Protein AF-A0A7W0R3S7-F1 (afdb_monomer_lite)

pLDDT: mean 79.58, std 21.25, range [29.75, 98.81]

Foldseek 3Di:
DDDDDDDDDDDDDDDDPPPPDPDPPDDDDWDKAWDAKAQAQAPWADDVVTHHYAHQVDGDPFWDWPAKHKDFDPDFAAAPPPQDDPPDDSRLAGMKIKGFQQGKGKGKDFDAWAKKKKKFKDAAADPQQQDPPQWFKWKDKPNHTPDHRDDRCVVAGHRYMHMDIDMDTDHGMIMMMIGHPHGMTITSMMIMMGTPHRPPPPPPCPPDPPPPFQFLPVDDFAEDELPDQQLVVFAAEELGEYEYGFDERENEQDAREHEEHYEYEYRAFDADPVGDTDQSAEYDYAHQDDNHDYDYDYHYYSYQDVHYDHHPNCPDDNDD

Radius of gyration: 28.35 Å; chains: 1; bounding box: 51×80×99 Å

Secondary structure (DSSP, 8-state):
-------------------------------EEEEEEEEETS--B--SS-BEEE-SSS--TTB--TT-EEEE--S--B---TTSPTT--GGGGGEEEE--TT-EEEEEEE--SEEEEEEEEEEB--GGG-STTS-EEEEEETTEEEEEEE-HHHHH-BTBEEEEEEEEEESSEEEEEEEEEES--EESEEEEEEESS-------------------TT--SEEE-TTS-HHHHHBT--S-EEEEPSEEEE-TTSPB-B-SS-EEEPPP-EE-TT--EE-SEEEE---SS-SB---SS-EEES-B-TTS---TT--S----

Sequence (320 aa):
MRFSGLKIALTIMTALSAVGLSVPVAALNQSSATIYRLNAGGTALAGTPQWQADTAKKPSSYVTSPSTKTAFTRLSVNTSHPSLPAGVPASMFQTQRNAPSDGSVGLAFPVESGAYEVRLFFAEVRATSMAAGSRVLDVSVEGSRVLSNYDVFQHVGGHKGVMKSFAVSSDKVLNVSVSANVGRPMLMGAEIIARDEAPAPAPTPSPEPTPDTPTNPACSGTKVAASENLHAVVDGKSNTTFCLASGTFDLGSTPLSPGTNVTIQGATGTRSSLGAINAPTKIVGTAAEAIITAGGNNTLRWLDVSGSNPGSACQPNCGR

Structure (mmCIF, N/CA/C/O backbone):
data_AF-A0A7W0R3S7-F1
#
_entry.id   AF-A0A7W0R3S7-F1
#
loop_
_atom_site.group_PDB
_atom_site.id
_atom_site.type_symbol
_atom_site.label_atom_id
_atom_site.label_alt_id
_atom_site.label_comp_id
_atom_site.label_asym_id
_atom_site.label_entity_id
_atom_site.label_seq_id
_atom_site.pdbx_PDB_ins_code
_atom_site.Cartn_x
_atom_site.Cartn_y
_atom_site.Cartn_z
_atom_site.occupancy
_atom_site.B_iso_or_equiv
_atom_site.auth_seq_id
_atom_site.auth_comp_id
_atom_site.auth_asym_id
_atom_site.auth_atom_id
_atom_site.pdbx_PDB_model_num
ATOM 1 N N . MET A 1 1 ? 6.092 -57.037 -61.841 1.00 36.66 1 MET A N 1
ATOM 2 C CA . MET A 1 1 ? 6.851 -58.110 -61.158 1.00 36.66 1 MET A CA 1
ATOM 3 C C . MET A 1 1 ? 6.330 -58.253 -59.731 1.00 36.66 1 MET A C 1
ATOM 5 O O . MET A 1 1 ? 6.344 -57.259 -59.028 1.00 36.66 1 MET A O 1
ATOM 9 N N . ARG A 1 2 ? 5.923 -59.482 -59.361 1.00 35.47 2 ARG A N 1
ATOM 10 C CA . ARG A 1 2 ? 5.865 -60.101 -58.010 1.00 35.47 2 ARG A CA 1
ATOM 11 C C . ARG A 1 2 ? 4.877 -59.545 -56.958 1.00 35.47 2 ARG A C 1
ATOM 13 O O . ARG A 1 2 ? 5.068 -58.461 -56.441 1.00 35.47 2 ARG A O 1
ATOM 20 N N . PHE A 1 3 ? 3.766 -60.282 -56.769 1.00 33.00 3 PHE A N 1
ATOM 21 C CA . PHE A 1 3 ? 3.340 -61.094 -55.589 1.00 33.00 3 PHE A CA 1
ATOM 22 C C . PHE A 1 3 ? 2.775 -60.242 -54.431 1.00 33.00 3 PHE A C 1
ATOM 24 O O . PHE A 1 3 ? 3.468 -59.362 -53.954 1.00 33.00 3 PHE A O 1
ATOM 31 N N . SER A 1 4 ? 1.516 -60.345 -53.981 1.00 37.25 4 SER A N 1
ATOM 32 C CA . SER A 1 4 ? 0.683 -61.473 -53.494 1.00 37.25 4 SER A CA 1
ATOM 33 C C . SER A 1 4 ? 0.430 -61.258 -51.996 1.00 37.25 4 SER A C 1
ATOM 35 O O . 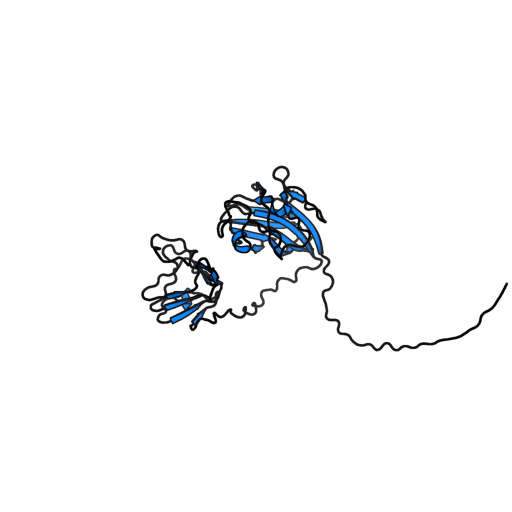SER A 1 4 ? 1.377 -60.962 -51.274 1.00 37.25 4 SER A O 1
ATOM 37 N N . GLY A 1 5 ? -0.812 -61.404 -51.518 1.00 34.44 5 GLY A N 1
ATOM 38 C CA . GLY A 1 5 ? -1.090 -61.348 -50.077 1.00 34.44 5 GLY A CA 1
ATOM 39 C C . GLY A 1 5 ? -2.504 -60.922 -49.695 1.00 34.44 5 GLY A C 1
ATOM 40 O O . GLY A 1 5 ? -2.716 -59.827 -49.191 1.00 34.44 5 GLY A O 1
ATOM 41 N N . LEU A 1 6 ? -3.469 -61.812 -49.907 1.00 34.81 6 LEU A N 1
ATOM 42 C CA . LEU A 1 6 ? -4.766 -61.816 -49.227 1.00 34.81 6 LEU A CA 1
ATOM 43 C C . LEU A 1 6 ? -4.556 -62.067 -47.718 1.00 34.81 6 LEU A C 1
ATOM 45 O O . LEU A 1 6 ? -3.811 -62.996 -47.403 1.00 34.81 6 LEU A O 1
ATOM 49 N N . LYS A 1 7 ? -5.252 -61.336 -46.820 1.00 32.69 7 LYS A N 1
ATOM 50 C CA . LYS A 1 7 ? -6.052 -61.896 -45.696 1.00 32.69 7 LYS A CA 1
ATOM 51 C C . LYS A 1 7 ? -6.583 -60.864 -44.670 1.00 32.69 7 LYS A C 1
ATOM 53 O O . LYS A 1 7 ? -5.818 -60.185 -44.005 1.00 32.69 7 LYS A O 1
ATOM 58 N N . ILE A 1 8 ? -7.904 -60.970 -44.471 1.00 33.12 8 ILE A N 1
ATOM 59 C CA . ILE A 1 8 ? -8.668 -61.016 -43.203 1.00 33.12 8 ILE A CA 1
ATOM 60 C C . ILE A 1 8 ? -9.063 -59.697 -42.508 1.00 33.12 8 ILE A C 1
ATOM 62 O O . ILE A 1 8 ? -8.261 -58.830 -42.192 1.00 33.12 8 ILE A O 1
ATOM 66 N N . ALA A 1 9 ? -10.377 -59.637 -42.272 1.00 40.34 9 ALA A N 1
ATOM 67 C CA . ALA A 1 9 ? -11.200 -58.592 -41.687 1.00 40.34 9 ALA A CA 1
ATOM 68 C C . ALA A 1 9 ? -11.085 -58.472 -40.160 1.00 40.34 9 ALA A C 1
ATOM 70 O O . ALA A 1 9 ? -10.828 -59.468 -39.488 1.00 40.34 9 ALA A O 1
ATOM 71 N N . LEU A 1 10 ? -11.448 -57.302 -39.618 1.00 29.75 10 LEU A N 1
ATOM 72 C CA . LEU A 1 10 ? -12.119 -57.213 -38.319 1.00 29.75 10 LEU A CA 1
ATOM 73 C C . LEU A 1 10 ? -12.895 -55.892 -38.192 1.00 29.75 10 LEU A C 1
ATOM 75 O O . LEU A 1 10 ? -12.318 -54.819 -38.034 1.00 29.75 10 LEU A O 1
ATOM 79 N N . THR A 1 11 ? -14.221 -55.981 -38.265 1.00 38.50 11 THR A N 1
ATOM 80 C CA . THR A 1 11 ? -15.145 -54.912 -37.877 1.00 38.50 11 THR A CA 1
ATOM 81 C C . THR A 1 11 ? -15.248 -54.904 -36.356 1.00 38.50 11 THR A C 1
ATOM 83 O O . THR A 1 11 ? -15.745 -55.864 -35.774 1.00 38.50 11 THR A O 1
ATOM 86 N N . ILE A 1 12 ? -14.810 -53.824 -35.709 1.00 36.56 12 ILE A N 1
ATOM 87 C CA . ILE A 1 12 ? -15.136 -53.544 -34.307 1.00 36.56 12 ILE A CA 1
ATOM 88 C C . ILE A 1 12 ? -16.000 -52.283 -34.295 1.00 36.56 12 ILE A C 1
ATOM 90 O O . ILE A 1 12 ? -15.502 -51.166 -34.399 1.00 36.56 12 ILE A O 1
ATOM 94 N N . MET A 1 13 ? -17.317 -52.483 -34.204 1.00 35.56 13 MET A N 1
ATOM 95 C CA . MET A 1 13 ? -18.235 -51.479 -33.671 1.00 35.56 13 MET A CA 1
ATOM 96 C C . MET A 1 13 ? -18.045 -51.470 -32.154 1.00 35.56 13 MET A C 1
ATOM 98 O O . MET A 1 13 ? -18.436 -52.419 -31.478 1.00 35.56 13 MET A O 1
ATOM 102 N N . THR A 1 14 ? -17.467 -50.406 -31.610 1.00 37.81 14 THR A N 1
ATOM 103 C CA . THR A 1 14 ? -17.579 -50.090 -30.185 1.00 37.81 14 THR A CA 1
ATOM 104 C C . THR A 1 14 ? -18.467 -48.866 -30.031 1.00 37.81 14 THR A C 1
ATOM 106 O O . THR A 1 14 ? -18.136 -47.762 -30.458 1.00 37.81 14 THR A O 1
ATOM 109 N N . ALA A 1 15 ? -19.636 -49.097 -29.438 1.00 38.72 15 ALA A N 1
ATOM 110 C CA . ALA A 1 15 ? -20.543 -48.065 -28.975 1.00 38.72 15 ALA A CA 1
ATOM 111 C C . ALA A 1 15 ? -19.850 -47.239 -27.883 1.00 38.72 15 ALA A C 1
ATOM 113 O O . ALA A 1 15 ? -19.468 -47.779 -26.843 1.00 38.72 15 ALA A O 1
ATOM 114 N N . LEU A 1 16 ? -19.691 -45.935 -28.110 1.00 35.53 16 LEU A N 1
ATOM 115 C CA . LEU A 1 16 ? -19.275 -45.007 -27.067 1.00 35.53 16 LEU A CA 1
ATOM 116 C C . LEU A 1 16 ? -20.539 -44.496 -26.366 1.00 35.53 16 LEU A C 1
ATOM 118 O O . LEU A 1 16 ? -21.255 -43.643 -26.886 1.00 35.53 16 LEU A O 1
ATOM 122 N N . SER A 1 17 ? -20.832 -45.065 -25.196 1.00 40.72 17 SER A N 1
ATOM 123 C CA . SER A 1 17 ? -21.821 -44.519 -24.265 1.00 40.72 17 SER A CA 1
ATOM 124 C C . SER A 1 17 ? -21.428 -43.089 -23.900 1.00 40.72 17 SER A C 1
ATOM 126 O O . SER A 1 17 ? -20.389 -42.867 -23.276 1.00 40.72 17 SER A O 1
ATOM 128 N N . ALA A 1 18 ? -22.266 -42.121 -24.269 1.00 42.34 18 ALA A N 1
ATOM 129 C CA . ALA A 1 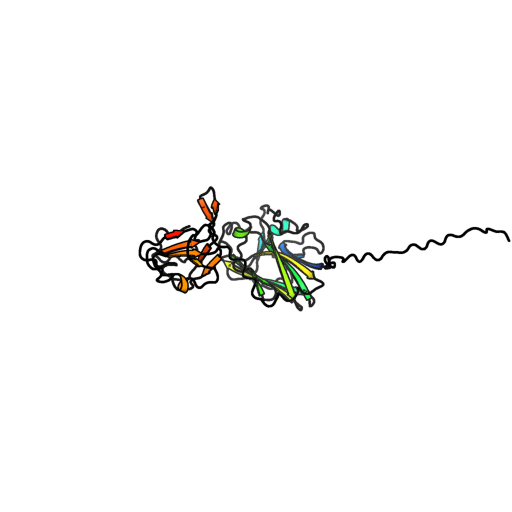18 ? -22.162 -40.748 -23.800 1.00 42.34 18 ALA A CA 1
ATOM 130 C C . ALA A 1 18 ? -22.569 -40.698 -22.321 1.00 42.34 18 ALA A C 1
ATOM 132 O O . ALA A 1 18 ? -23.732 -40.490 -21.979 1.00 42.34 18 ALA A O 1
ATOM 133 N N . VAL A 1 19 ? -21.605 -40.915 -21.428 1.00 44.47 19 VAL A N 1
ATOM 134 C CA . VAL A 1 19 ? -21.747 -40.496 -20.035 1.00 44.47 19 VAL A CA 1
ATOM 135 C C . VAL A 1 19 ? -21.589 -38.982 -20.043 1.00 44.47 19 VAL A C 1
ATOM 137 O O . VAL A 1 19 ? -20.492 -38.467 -20.254 1.00 44.47 19 VAL A O 1
ATOM 140 N N . GLY A 1 20 ? -22.698 -38.266 -19.872 1.00 45.78 20 GLY A N 1
ATOM 141 C CA . GLY A 1 20 ? -22.691 -36.831 -19.625 1.00 45.78 20 GLY A CA 1
ATOM 142 C C . GLY A 1 20 ? -22.009 -36.548 -18.291 1.00 45.78 20 GLY A C 1
ATOM 143 O O . GLY A 1 20 ? -22.672 -36.446 -17.264 1.00 45.78 20 GLY A O 1
ATOM 144 N N . LEU A 1 21 ? -20.679 -36.444 -18.298 1.00 39.59 21 LEU A N 1
ATOM 145 C CA . LEU A 1 21 ? -19.956 -35.793 -17.219 1.00 39.59 21 LEU A CA 1
ATOM 146 C C . LEU A 1 21 ? -20.233 -34.296 -17.344 1.00 39.59 21 LEU A C 1
ATOM 148 O O . LEU A 1 21 ? -19.711 -33.631 -18.238 1.00 39.59 21 LEU A O 1
ATOM 152 N N . SER A 1 22 ? -21.045 -33.758 -16.436 1.00 46.03 22 SER A N 1
ATOM 153 C CA . SER A 1 22 ? -21.008 -32.335 -16.127 1.00 46.03 22 SER A CA 1
ATOM 154 C C . SER A 1 22 ? -19.615 -32.033 -15.578 1.00 46.03 22 SER A C 1
ATOM 156 O O . SER A 1 22 ? -19.335 -32.262 -14.400 1.00 46.03 22 SER A O 1
ATOM 158 N N . VAL A 1 23 ? -18.711 -31.593 -16.448 1.00 42.69 23 VAL A N 1
ATOM 159 C CA . VAL A 1 23 ? -17.420 -31.063 -16.023 1.00 42.69 23 VAL A CA 1
ATOM 160 C C . VAL A 1 23 ? -17.745 -29.815 -15.199 1.00 42.69 23 VAL A C 1
ATOM 162 O O . VAL A 1 23 ? -18.377 -28.903 -15.740 1.00 42.69 23 VAL A O 1
ATOM 165 N N . PRO A 1 24 ? -17.400 -29.747 -13.900 1.00 43.31 24 PRO A N 1
ATOM 166 C CA . PRO A 1 24 ? -17.456 -28.470 -13.210 1.00 43.31 24 PRO A CA 1
ATOM 167 C C . PRO A 1 24 ? -16.547 -27.522 -13.990 1.00 43.31 24 PRO A C 1
ATOM 169 O O . PRO A 1 24 ? -15.435 -27.911 -14.343 1.00 43.31 24 PRO A O 1
ATOM 172 N N . VAL A 1 25 ? -17.028 -26.317 -14.304 1.00 45.44 25 VAL A N 1
ATOM 173 C CA . VAL A 1 25 ? -16.236 -25.248 -14.928 1.00 45.44 25 VAL A CA 1
ATOM 174 C C . VAL A 1 25 ? -15.110 -24.878 -13.957 1.00 45.44 25 VAL A C 1
ATOM 176 O O . VAL A 1 25 ? -15.202 -23.940 -13.173 1.00 45.44 25 VAL A O 1
ATOM 179 N N . ALA A 1 26 ? -14.059 -25.689 -13.938 1.00 41.75 26 ALA A N 1
ATOM 180 C CA . ALA A 1 26 ? -12.824 -25.425 -13.243 1.00 41.75 26 ALA A CA 1
ATOM 181 C C . ALA A 1 26 ? -12.018 -24.508 -14.158 1.00 41.75 26 ALA A C 1
ATOM 183 O O . ALA A 1 26 ? -11.558 -24.938 -15.212 1.00 41.75 26 ALA A O 1
ATOM 184 N N . ALA A 1 27 ? -11.947 -23.239 -13.747 1.00 44.22 27 ALA A N 1
ATOM 185 C CA . ALA A 1 27 ? -10.953 -22.237 -14.116 1.00 44.22 27 ALA A CA 1
ATOM 186 C C . ALA A 1 27 ? -10.349 -22.412 -15.518 1.00 44.22 27 ALA A C 1
ATOM 188 O O . ALA A 1 27 ? -9.315 -23.060 -15.691 1.00 44.22 27 ALA A O 1
ATOM 189 N N . LEU A 1 28 ? -10.965 -21.769 -16.514 1.00 38.53 28 LEU A N 1
ATOM 190 C CA . LEU A 1 28 ? -10.255 -21.455 -17.750 1.00 38.53 28 LEU A CA 1
ATOM 191 C C . LEU A 1 28 ? -8.939 -20.760 -17.367 1.00 38.53 28 LEU A C 1
ATOM 193 O O . LEU A 1 28 ? -8.944 -19.835 -16.554 1.00 38.53 28 LEU A O 1
ATOM 197 N N . ASN A 1 29 ? -7.826 -21.262 -17.904 1.00 43.56 29 ASN A N 1
ATOM 198 C CA . ASN A 1 29 ? -6.484 -20.713 -17.733 1.00 43.56 29 ASN A CA 1
ATOM 199 C C . ASN A 1 29 ? -6.508 -19.187 -17.908 1.00 43.56 29 ASN A C 1
ATOM 201 O O . ASN A 1 29 ? -6.538 -18.701 -19.036 1.00 43.56 29 ASN A O 1
ATOM 205 N N . GLN A 1 30 ? -6.463 -18.437 -16.806 1.00 49.00 30 GLN A N 1
ATOM 206 C CA . GLN A 1 30 ? -6.186 -17.006 -16.856 1.00 49.00 30 GLN A CA 1
ATOM 207 C C . GLN A 1 30 ? -4.722 -16.862 -17.258 1.00 49.00 30 GLN A C 1
ATOM 209 O O . GLN A 1 30 ? -3.829 -17.050 -16.427 1.00 49.00 30 GLN A O 1
ATOM 214 N N . SER A 1 31 ? -4.457 -16.584 -18.532 1.00 63.56 31 SER A N 1
ATOM 215 C CA . SER A 1 31 ? -3.117 -16.180 -18.922 1.00 63.56 31 SER A CA 1
ATOM 216 C C . SER A 1 31 ? -2.860 -14.794 -18.315 1.00 63.56 31 SER A C 1
ATOM 218 O O . SER A 1 31 ? -3.715 -13.906 -18.273 1.00 63.56 31 SER A O 1
ATOM 220 N N . SER A 1 32 ? -1.705 -14.675 -17.666 1.00 81.38 32 SER A N 1
ATOM 221 C CA . SER A 1 32 ? -1.284 -13.464 -16.977 1.00 81.38 32 SER A CA 1
ATOM 222 C C . SER A 1 32 ? 0.173 -13.219 -17.307 1.00 81.38 32 SER A C 1
ATOM 224 O O . SER A 1 32 ? 1.010 -14.097 -17.081 1.00 81.38 32 SER A O 1
ATOM 226 N N . ALA A 1 33 ? 0.476 -12.039 -17.830 1.00 90.25 33 ALA A N 1
ATOM 227 C CA . ALA A 1 33 ? 1.818 -11.680 -18.258 1.00 90.25 33 ALA A CA 1
ATOM 228 C C . ALA A 1 33 ? 2.373 -10.585 -17.350 1.00 90.25 33 ALA A C 1
ATOM 230 O O . ALA A 1 33 ? 1.819 -9.491 -17.269 1.00 90.25 33 ALA A O 1
ATOM 231 N N . THR A 1 34 ? 3.483 -10.852 -16.660 1.00 94.56 34 THR A N 1
ATOM 232 C CA . THR A 1 34 ? 4.204 -9.794 -15.945 1.00 94.56 34 THR A CA 1
ATOM 233 C C . THR A 1 34 ? 4.831 -8.839 -16.957 1.00 94.56 34 THR A C 1
ATOM 235 O O . THR A 1 34 ? 5.701 -9.247 -17.725 1.00 94.56 34 THR A O 1
ATOM 238 N N . ILE A 1 35 ? 4.422 -7.569 -16.934 1.00 96.06 35 ILE A N 1
ATOM 239 C CA . ILE A 1 35 ? 4.908 -6.540 -17.865 1.00 96.06 35 ILE A CA 1
ATOM 240 C C . ILE A 1 35 ? 6.008 -5.704 -17.218 1.00 96.06 35 ILE A C 1
ATOM 242 O O . ILE A 1 35 ? 7.067 -5.492 -17.810 1.00 96.06 35 ILE A O 1
ATOM 246 N N . TYR A 1 36 ? 5.790 -5.266 -15.976 1.00 97.88 36 TYR A N 1
ATOM 247 C CA . TYR A 1 36 ? 6.735 -4.409 -15.266 1.00 97.88 36 TYR A CA 1
ATOM 248 C C . TYR A 1 36 ? 7.143 -5.002 -13.932 1.00 97.88 36 TYR A C 1
ATOM 250 O O . TYR A 1 36 ? 6.332 -5.562 -13.199 1.00 97.88 36 TYR A O 1
ATOM 258 N N . ARG A 1 37 ? 8.421 -4.810 -13.611 1.00 98.31 37 ARG A N 1
ATOM 259 C CA . ARG A 1 37 ? 9.015 -5.073 -12.305 1.00 98.31 37 ARG A CA 1
ATOM 260 C C . ARG A 1 37 ? 9.997 -3.964 -11.980 1.00 98.31 37 ARG A C 1
ATOM 262 O O . ARG A 1 37 ? 10.903 -3.693 -12.765 1.00 98.31 37 ARG A O 1
ATOM 269 N N . LEU A 1 38 ? 9.831 -3.345 -10.821 1.00 98.62 38 LEU A N 1
ATOM 270 C CA . LEU A 1 38 ? 10.640 -2.227 -10.352 1.00 98.62 38 LEU A CA 1
ATOM 271 C C . LEU A 1 38 ? 11.233 -2.550 -8.981 1.00 98.62 38 LEU A C 1
ATOM 273 O O . LEU A 1 38 ? 10.481 -2.835 -8.051 1.00 98.62 38 LEU A O 1
ATOM 277 N N . ASN A 1 39 ? 12.560 -2.488 -8.847 1.00 98.62 39 ASN A N 1
ATOM 278 C CA . ASN A 1 39 ? 13.237 -2.540 -7.551 1.00 98.62 39 ASN A CA 1
ATOM 279 C C . ASN A 1 39 ? 13.436 -1.114 -7.021 1.00 98.62 39 ASN A C 1
ATOM 281 O O . ASN A 1 39 ? 14.395 -0.436 -7.400 1.00 98.62 39 ASN A O 1
ATOM 285 N N . ALA A 1 40 ? 12.515 -0.648 -6.178 1.00 98.38 40 ALA A N 1
ATOM 286 C CA . ALA A 1 40 ? 12.472 0.738 -5.739 1.00 98.38 40 ALA A CA 1
ATOM 287 C C . ALA A 1 40 ? 13.656 1.063 -4.820 1.00 98.38 40 ALA A C 1
ATOM 289 O O . ALA A 1 40 ? 13.889 0.438 -3.790 1.00 98.38 40 ALA A O 1
ATOM 290 N N . GLY A 1 41 ? 14.418 2.086 -5.184 1.00 96.94 41 GLY A N 1
ATOM 291 C CA . GLY A 1 41 ? 15.610 2.495 -4.450 1.00 96.94 41 GLY A CA 1
ATOM 292 C C . GLY A 1 41 ? 16.877 1.670 -4.699 1.00 96.94 41 GLY A C 1
ATOM 293 O O . GLY A 1 41 ? 17.923 2.030 -4.148 1.00 96.94 41 GLY A O 1
ATOM 294 N N . GLY A 1 42 ? 16.813 0.608 -5.507 1.00 97.38 42 GLY A N 1
ATOM 295 C CA . GLY A 1 42 ? 17.907 -0.338 -5.716 1.00 97.38 42 GLY A CA 1
ATOM 296 C C . GLY A 1 42 ? 18.341 -0.514 -7.173 1.00 97.38 42 GLY A C 1
ATOM 297 O O . GLY A 1 42 ? 17.793 0.069 -8.109 1.00 97.38 42 GLY A O 1
ATOM 298 N N . THR A 1 43 ? 19.388 -1.316 -7.367 1.00 98.25 43 THR A N 1
ATOM 299 C CA . THR A 1 43 ? 19.872 -1.726 -8.695 1.00 98.25 43 THR A CA 1
ATOM 300 C C . THR A 1 43 ? 18.970 -2.798 -9.304 1.00 98.25 43 THR A C 1
ATOM 302 O O . THR A 1 43 ? 18.092 -3.335 -8.631 1.00 98.25 43 THR A O 1
ATOM 305 N N . ALA A 1 44 ? 19.190 -3.142 -10.574 1.00 98.12 44 ALA A N 1
ATOM 306 C CA . ALA A 1 44 ? 18.446 -4.221 -11.211 1.00 98.12 44 ALA A CA 1
ATOM 307 C C . ALA A 1 44 ? 18.658 -5.555 -10.473 1.00 98.12 44 ALA A C 1
ATOM 309 O O . ALA A 1 44 ? 19.755 -5.811 -9.969 1.00 98.12 44 ALA A O 1
ATOM 310 N N . LEU A 1 45 ? 17.616 -6.389 -10.417 1.00 98.25 45 LEU A N 1
ATOM 311 C CA . LEU A 1 45 ? 17.645 -7.720 -9.799 1.00 98.25 45 LEU A CA 1
ATOM 312 C C . LEU A 1 45 ? 17.137 -8.775 -10.785 1.00 98.25 45 LEU A C 1
ATOM 314 O O . LEU A 1 45 ? 16.336 -8.481 -11.674 1.00 98.25 45 LEU A O 1
ATOM 318 N N . ALA A 1 46 ? 17.576 -10.019 -10.599 1.00 96.19 46 ALA A N 1
ATOM 319 C CA . ALA A 1 46 ? 17.154 -11.144 -11.425 1.00 96.19 46 ALA A CA 1
ATOM 320 C C . ALA A 1 46 ? 15.633 -11.379 -11.354 1.00 96.19 46 ALA A C 1
ATOM 322 O O . ALA A 1 46 ? 15.025 -11.264 -10.293 1.00 96.19 46 ALA A O 1
ATOM 323 N N . GLY A 1 47 ? 15.032 -11.728 -12.491 1.00 93.25 47 GLY A N 1
ATOM 324 C CA . GLY A 1 47 ? 13.606 -12.014 -12.650 1.00 93.25 47 GLY A CA 1
ATOM 325 C C . GLY A 1 47 ? 13.243 -12.132 -14.133 1.00 93.25 47 GLY A C 1
ATOM 326 O O . GLY A 1 47 ? 14.027 -11.731 -14.989 1.00 93.25 47 GLY A O 1
ATOM 327 N N . THR A 1 48 ? 12.055 -12.660 -14.440 1.00 91.31 48 THR A N 1
ATOM 328 C CA . THR A 1 48 ? 11.498 -12.693 -15.812 1.00 91.31 48 THR A CA 1
ATOM 329 C C . THR A 1 48 ? 10.097 -12.061 -15.858 1.00 91.31 48 THR A C 1
ATOM 331 O O . THR A 1 48 ? 9.170 -12.689 -15.342 1.00 91.31 48 THR A O 1
ATOM 334 N N . PRO A 1 49 ? 9.928 -10.822 -16.365 1.00 93.81 49 PRO A N 1
ATOM 335 C CA . PRO A 1 49 ? 10.981 -9.897 -16.798 1.00 93.81 49 PRO A CA 1
ATOM 336 C C . PRO A 1 49 ? 11.886 -9.465 -15.629 1.00 93.81 49 PRO A C 1
ATOM 338 O O . PRO A 1 49 ? 11.556 -9.680 -14.458 1.00 93.81 49 PRO A O 1
ATOM 341 N N . GLN A 1 50 ? 13.050 -8.890 -15.942 1.00 96.81 50 GLN A N 1
ATOM 342 C CA . GLN A 1 50 ? 14.020 -8.434 -14.941 1.00 96.81 50 GLN A CA 1
ATOM 343 C C . GLN A 1 50 ? 13.415 -7.336 -14.055 1.00 96.81 50 GLN A C 1
ATOM 345 O O . GLN A 1 50 ? 12.701 -6.464 -14.552 1.00 96.81 50 GLN A O 1
ATOM 350 N N . TRP A 1 51 ? 13.751 -7.320 -12.761 1.00 98.19 51 TRP A N 1
ATOM 351 C CA . TRP A 1 51 ? 13.453 -6.163 -11.918 1.00 98.19 51 TRP A CA 1
ATOM 352 C C . TRP A 1 51 ? 14.332 -4.996 -12.346 1.00 98.19 51 TRP A C 1
ATOM 354 O O . TRP A 1 51 ? 15.556 -5.042 -12.211 1.00 98.19 51 TRP A O 1
ATOM 364 N N . GLN A 1 52 ? 13.711 -3.957 -12.891 1.00 98.50 52 GLN A N 1
ATOM 365 C CA . GLN A 1 52 ? 14.399 -2.761 -13.345 1.00 98.50 52 GLN A CA 1
ATOM 366 C C . GLN A 1 52 ? 14.928 -1.954 -12.157 1.00 98.50 52 GLN A C 1
ATOM 368 O O . GLN A 1 52 ? 14.333 -1.932 -11.078 1.00 98.50 52 GLN A O 1
ATOM 373 N N . ALA A 1 53 ? 16.060 -1.288 -12.372 1.00 98.25 53 ALA A N 1
ATOM 374 C CA . ALA A 1 53 ? 16.684 -0.440 -11.369 1.00 98.25 53 ALA A CA 1
ATOM 375 C C . ALA A 1 53 ? 15.896 0.860 -11.166 1.00 98.25 53 ALA A C 1
ATOM 377 O O . ALA A 1 53 ? 15.444 1.481 -12.128 1.00 98.25 53 ALA A O 1
ATOM 378 N N . ASP A 1 54 ? 15.846 1.320 -9.924 1.00 98.06 54 ASP A N 1
ATOM 379 C CA . ASP A 1 54 ? 15.363 2.641 -9.552 1.00 98.06 54 ASP A CA 1
ATOM 380 C C . ASP A 1 54 ? 16.294 3.229 -8.489 1.00 98.06 54 ASP A C 1
ATOM 382 O O . ASP A 1 54 ? 16.099 3.066 -7.291 1.00 98.06 54 ASP A O 1
ATOM 386 N N . THR A 1 55 ? 17.360 3.898 -8.919 1.00 96.94 55 THR A N 1
ATOM 387 C CA . THR A 1 55 ? 18.409 4.370 -8.000 1.00 96.94 55 THR A CA 1
ATOM 388 C C . THR A 1 55 ? 18.322 5.875 -7.770 1.00 96.94 55 THR A C 1
ATOM 390 O O . THR A 1 55 ? 17.695 6.601 -8.536 1.00 96.94 55 THR A O 1
ATOM 393 N N . ALA A 1 56 ? 19.013 6.391 -6.750 1.00 92.31 56 ALA A N 1
ATOM 394 C CA . ALA A 1 56 ? 19.127 7.839 -6.562 1.00 92.31 56 ALA A CA 1
ATOM 395 C C . ALA A 1 56 ? 19.838 8.541 -7.736 1.00 92.31 56 ALA A C 1
ATOM 397 O O . ALA A 1 56 ? 19.456 9.644 -8.105 1.00 92.31 56 ALA A O 1
ATOM 398 N N . LYS A 1 57 ? 20.869 7.909 -8.320 1.00 94.25 57 LYS A N 1
ATOM 399 C CA . LYS A 1 57 ? 21.670 8.492 -9.417 1.00 94.25 57 LYS A CA 1
ATOM 400 C C . LYS A 1 57 ? 20.980 8.395 -10.775 1.00 94.25 57 LYS A C 1
ATOM 402 O O . LYS A 1 57 ? 21.172 9.253 -11.626 1.00 94.25 57 LYS A O 1
ATOM 407 N N . LYS A 1 58 ? 20.216 7.326 -10.976 1.00 95.56 58 LYS A N 1
ATOM 408 C CA . LYS A 1 58 ? 19.426 7.062 -12.175 1.00 95.56 58 LYS A CA 1
ATOM 409 C C . LYS A 1 58 ? 18.050 6.569 -11.720 1.00 95.56 58 LYS A C 1
ATOM 411 O O . LYS A 1 58 ? 17.877 5.351 -11.585 1.00 95.56 58 LYS A O 1
ATOM 416 N N . PRO A 1 59 ? 17.131 7.493 -11.382 1.00 95.88 59 PRO A N 1
ATOM 417 C CA . PRO A 1 59 ? 15.753 7.141 -11.074 1.00 95.88 59 PRO A CA 1
ATOM 418 C C . PRO A 1 59 ? 15.113 6.434 -12.264 1.00 95.88 59 PRO A C 1
ATOM 420 O O . PRO A 1 59 ? 15.468 6.703 -13.415 1.00 95.88 59 PRO A O 1
ATOM 423 N N . SER A 1 60 ? 14.186 5.523 -11.990 1.00 97.56 60 SER A N 1
ATOM 424 C CA . SER A 1 60 ? 13.382 4.932 -13.056 1.00 97.56 60 SER A CA 1
ATOM 425 C C . SER A 1 60 ? 12.535 6.003 -13.746 1.00 97.56 60 SER A C 1
ATOM 427 O O . SER A 1 60 ? 12.045 6.928 -13.099 1.00 97.56 60 SER A O 1
ATOM 429 N N . SER A 1 61 ? 12.315 5.843 -15.053 1.00 96.75 61 SER A N 1
ATOM 430 C CA . SER A 1 61 ? 11.410 6.691 -15.837 1.00 96.75 61 SER A CA 1
ATOM 431 C C . SER A 1 61 ? 9.954 6.618 -15.374 1.00 96.75 61 SER A C 1
ATOM 433 O O . SER A 1 61 ? 9.163 7.469 -15.758 1.00 96.75 61 SER A O 1
ATOM 435 N N . TYR A 1 62 ? 9.593 5.612 -14.570 1.00 97.69 62 TYR A N 1
ATOM 436 C CA . TYR A 1 62 ? 8.244 5.478 -14.023 1.00 97.69 62 TYR A CA 1
ATOM 437 C C . TYR A 1 62 ? 8.010 6.368 -12.801 1.00 97.69 62 TYR A C 1
ATOM 439 O O . TYR A 1 62 ? 6.866 6.560 -12.416 1.00 97.69 62 TYR A O 1
ATOM 447 N N . VAL A 1 63 ? 9.055 6.899 -12.156 1.00 97.19 63 VAL A N 1
ATOM 448 C CA . VAL A 1 63 ? 8.896 7.741 -10.961 1.00 97.19 63 VAL A CA 1
ATOM 449 C C . VAL A 1 63 ? 8.401 9.127 -11.364 1.00 97.19 63 VAL A C 1
ATOM 451 O O . VAL A 1 63 ? 9.087 9.842 -12.089 1.00 97.19 63 VAL A O 1
ATOM 454 N N . THR A 1 64 ? 7.242 9.532 -10.845 1.00 95.50 64 THR A N 1
ATOM 455 C CA . THR A 1 64 ? 6.608 10.821 -11.180 1.00 95.50 64 THR A CA 1
ATOM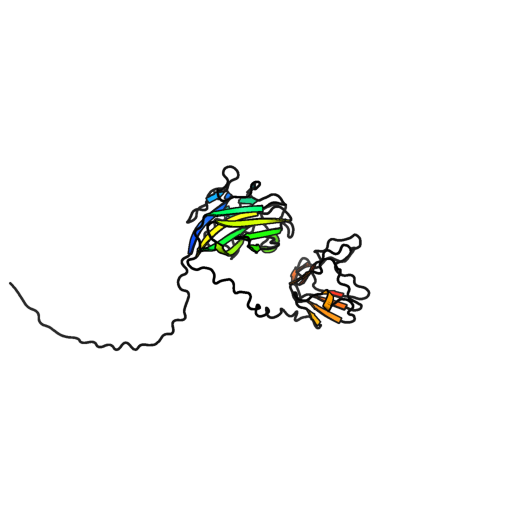 456 C C . THR A 1 64 ? 6.756 11.883 -10.091 1.00 95.50 64 THR A C 1
ATOM 458 O O . THR A 1 64 ? 6.669 13.075 -10.379 1.00 95.50 64 THR A O 1
ATOM 461 N N . SER A 1 65 ? 7.018 11.490 -8.839 1.00 90.62 65 SER A N 1
ATOM 462 C CA . SER A 1 65 ? 7.087 12.435 -7.714 1.00 90.62 65 SER A CA 1
ATOM 463 C C . SER A 1 65 ? 8.446 13.162 -7.610 1.00 90.62 65 SER A C 1
ATOM 465 O O . SER A 1 65 ? 9.468 12.503 -7.362 1.00 90.62 65 SER A O 1
ATOM 467 N N . PRO A 1 66 ? 8.484 14.513 -7.662 1.00 71.88 66 PRO A N 1
ATOM 468 C CA . PRO A 1 66 ? 9.715 15.305 -7.823 1.00 71.88 66 PRO A CA 1
ATOM 469 C C . PRO A 1 66 ? 10.590 15.484 -6.562 1.00 71.88 66 PRO A C 1
ATOM 471 O O . PRO A 1 66 ? 11.505 16.300 -6.551 1.00 71.88 66 PRO A O 1
ATOM 474 N N . SER A 1 67 ? 10.366 14.755 -5.466 1.00 85.00 67 SER A N 1
ATOM 475 C CA . SER A 1 67 ? 11.145 14.929 -4.216 1.00 85.00 67 SER A CA 1
ATOM 476 C C . SER A 1 67 ? 11.402 13.628 -3.460 1.00 85.00 67 SER A C 1
ATOM 478 O O . SER A 1 67 ? 11.649 13.610 -2.252 1.00 85.00 67 SER A O 1
ATOM 480 N N . THR A 1 68 ? 11.350 12.511 -4.176 1.00 92.81 68 THR A N 1
ATOM 481 C CA . THR A 1 68 ? 11.608 11.201 -3.586 1.00 92.81 68 THR A CA 1
ATOM 482 C C . THR A 1 68 ? 13.108 10.958 -3.407 1.00 92.81 68 THR A C 1
ATOM 484 O O . THR A 1 68 ? 13.942 11.399 -4.198 1.00 92.81 68 THR A O 1
ATOM 487 N N . LYS A 1 69 ? 13.468 10.240 -2.343 1.00 94.75 69 LYS A N 1
ATOM 488 C CA . LYS A 1 69 ? 14.833 9.780 -2.068 1.00 94.75 69 LYS A CA 1
ATOM 489 C C . LYS A 1 69 ? 14.859 8.259 -2.053 1.00 94.75 69 LYS A C 1
ATOM 491 O O . LYS A 1 69 ? 13.822 7.611 -1.930 1.00 94.75 69 LYS A O 1
ATOM 496 N N . THR A 1 70 ? 16.051 7.689 -2.147 1.00 95.75 70 THR A N 1
ATOM 497 C CA . THR A 1 70 ? 16.249 6.258 -1.918 1.00 95.75 70 THR A CA 1
ATOM 498 C C . THR A 1 70 ? 16.963 6.043 -0.591 1.00 95.75 70 THR A C 1
ATOM 500 O O . THR A 1 70 ? 17.683 6.917 -0.099 1.00 95.75 70 THR A O 1
ATOM 503 N N . ALA A 1 71 ? 16.729 4.895 0.029 1.00 94.31 71 ALA A N 1
ATOM 504 C CA . ALA A 1 71 ? 17.414 4.473 1.239 1.00 94.31 71 ALA A CA 1
ATOM 505 C C . ALA A 1 71 ? 17.644 2.965 1.190 1.00 94.31 71 ALA A C 1
ATOM 507 O O . ALA A 1 71 ? 16.911 2.248 0.512 1.00 94.31 71 ALA A O 1
ATOM 508 N N . PHE A 1 72 ? 18.645 2.492 1.924 1.00 95.44 72 PHE A N 1
ATOM 509 C CA . PHE A 1 72 ? 18.944 1.071 2.025 1.00 95.44 72 PHE A CA 1
ATOM 510 C C . PHE A 1 72 ? 19.203 0.668 3.476 1.00 95.44 72 PHE A C 1
ATOM 512 O O . PHE A 1 72 ? 19.553 1.505 4.312 1.00 95.44 72 PHE A O 1
ATOM 519 N N . THR A 1 73 ? 19.054 -0.621 3.758 1.00 95.50 73 THR A N 1
ATOM 520 C CA . THR A 1 73 ? 19.493 -1.261 4.998 1.00 95.50 73 THR A CA 1
ATOM 521 C C . THR A 1 73 ? 20.486 -2.376 4.682 1.00 95.50 73 THR A C 1
ATOM 523 O O . THR A 1 73 ? 20.456 -2.960 3.602 1.00 95.50 73 THR A O 1
ATOM 526 N N . ARG A 1 74 ? 21.383 -2.671 5.625 1.00 94.62 74 ARG A N 1
ATOM 527 C CA . ARG A 1 74 ? 22.273 -3.847 5.566 1.00 94.62 74 ARG A CA 1
ATOM 528 C C . ARG A 1 74 ? 21.730 -5.024 6.371 1.00 94.62 74 ARG A C 1
ATOM 530 O O . ARG A 1 74 ? 22.313 -6.101 6.338 1.00 94.62 74 ARG A O 1
ATOM 537 N N . LEU A 1 75 ? 20.653 -4.804 7.123 1.00 93.94 75 LEU A N 1
ATOM 538 C CA . LEU A 1 75 ? 20.028 -5.842 7.924 1.00 93.94 75 LEU A CA 1
ATOM 539 C C . LEU A 1 75 ? 19.294 -6.823 7.010 1.00 93.94 75 LEU A C 1
ATOM 541 O O . LEU A 1 75 ? 18.752 -6.449 5.965 1.00 93.94 75 LEU A O 1
ATOM 545 N N . SER A 1 76 ? 19.300 -8.090 7.407 1.00 94.25 76 SER A N 1
ATOM 546 C CA . SER A 1 76 ? 18.506 -9.116 6.743 1.00 94.25 76 SER A CA 1
ATOM 547 C C . SER A 1 76 ? 17.024 -8.824 6.943 1.00 94.25 76 SER A C 1
ATOM 549 O O . SER A 1 76 ? 16.602 -8.441 8.034 1.00 94.25 76 SER A O 1
ATOM 551 N N . VAL A 1 77 ? 16.235 -9.030 5.893 1.00 96.94 77 VAL A N 1
ATOM 552 C CA . VAL A 1 77 ? 14.776 -8.933 5.949 1.00 96.94 77 VAL A CA 1
ATOM 553 C C . VAL A 1 77 ? 14.192 -10.328 5.804 1.00 96.94 77 VAL A C 1
ATOM 555 O O . VAL A 1 77 ? 14.544 -11.067 4.889 1.00 96.94 77 VAL A O 1
ATOM 558 N N . ASN A 1 78 ? 13.304 -10.694 6.722 1.00 95.88 78 ASN A N 1
ATOM 559 C CA . ASN A 1 78 ? 12.578 -11.950 6.679 1.00 95.88 78 ASN A CA 1
ATOM 560 C C . ASN A 1 78 ? 11.546 -11.918 5.537 1.00 95.88 78 ASN A C 1
ATOM 562 O O . ASN A 1 78 ? 10.612 -11.117 5.563 1.00 95.88 78 ASN A O 1
ATOM 566 N N . THR A 1 79 ? 11.692 -12.812 4.558 1.00 96.88 79 THR A N 1
ATOM 567 C CA . THR A 1 79 ? 10.801 -12.945 3.394 1.00 96.88 79 THR A CA 1
ATOM 568 C C . THR A 1 79 ? 9.927 -14.201 3.440 1.00 96.88 79 THR A C 1
ATOM 570 O O . THR A 1 79 ? 9.517 -14.706 2.402 1.00 96.88 79 THR A O 1
ATOM 573 N N . SER A 1 80 ? 9.627 -14.729 4.629 1.00 95.25 80 SER A N 1
ATOM 574 C CA . SER A 1 80 ? 8.760 -15.906 4.791 1.00 95.25 80 SER A CA 1
ATOM 575 C C . SER A 1 80 ? 7.263 -15.585 4.829 1.00 95.25 80 SER A C 1
ATOM 577 O O . SER A 1 80 ? 6.450 -16.480 5.057 1.00 95.25 80 SER A O 1
ATOM 579 N N . HIS A 1 81 ? 6.869 -14.317 4.665 1.00 95.44 81 HIS A N 1
ATOM 580 C CA . HIS A 1 81 ? 5.457 -13.950 4.687 1.00 95.44 81 HIS A CA 1
ATOM 581 C C . HIS A 1 81 ? 4.716 -14.615 3.511 1.00 95.44 81 HIS A C 1
ATOM 583 O O . HIS A 1 81 ? 5.157 -14.463 2.371 1.00 95.44 81 HIS A O 1
ATOM 589 N N . PRO A 1 82 ? 3.576 -15.295 3.742 1.00 94.00 82 PRO A N 1
ATOM 590 C CA . PRO A 1 82 ? 2.907 -16.109 2.721 1.00 94.00 82 PRO A CA 1
ATOM 591 C C . PRO A 1 82 ? 2.357 -15.303 1.539 1.00 94.00 82 PRO A C 1
ATOM 593 O O . PRO A 1 82 ? 2.048 -15.878 0.503 1.00 94.00 82 PRO A O 1
ATOM 596 N N . SER A 1 83 ? 2.239 -13.977 1.669 1.00 94.50 83 SER A N 1
ATOM 597 C CA . SER A 1 83 ? 1.842 -13.130 0.540 1.00 94.50 83 SER A CA 1
ATOM 598 C C . SER A 1 83 ? 2.945 -12.919 -0.497 1.00 94.50 83 SER A C 1
ATOM 600 O O . SER A 1 83 ? 2.643 -12.414 -1.570 1.00 94.50 83 SER A O 1
ATOM 602 N N . LEU A 1 84 ? 4.205 -13.260 -0.207 1.00 95.06 84 LEU A N 1
ATOM 603 C CA . LEU A 1 84 ? 5.299 -13.107 -1.164 1.00 95.06 84 LEU A CA 1
ATOM 604 C C . LEU A 1 84 ? 5.296 -14.271 -2.169 1.00 95.06 84 LEU A C 1
ATOM 606 O O . LEU A 1 84 ? 5.475 -15.417 -1.754 1.00 95.06 84 LEU A O 1
ATOM 610 N N . PRO A 1 85 ? 5.139 -14.010 -3.483 1.00 90.00 85 PRO A N 1
ATOM 611 C CA . PRO A 1 85 ? 5.270 -15.050 -4.494 1.00 90.00 85 PRO A CA 1
ATOM 612 C C . PRO A 1 85 ? 6.676 -15.654 -4.506 1.00 90.00 85 PRO A C 1
ATOM 614 O O . PRO A 1 85 ? 7.673 -14.976 -4.229 1.00 90.00 85 PRO A O 1
ATOM 617 N N . ALA A 1 86 ? 6.770 -16.923 -4.902 1.00 86.75 86 ALA A N 1
ATOM 618 C CA . ALA A 1 86 ? 8.058 -17.547 -5.167 1.00 86.75 86 ALA A CA 1
ATOM 619 C C . ALA A 1 86 ? 8.825 -16.757 -6.245 1.00 86.75 86 ALA A C 1
ATOM 621 O O . ALA A 1 86 ? 8.251 -16.320 -7.241 1.00 86.75 86 ALA A O 1
ATOM 622 N N . GLY A 1 87 ? 10.132 -16.573 -6.045 1.00 85.44 87 GLY A N 1
ATOM 623 C CA . GLY A 1 87 ? 11.003 -15.885 -7.004 1.00 85.44 87 GLY A CA 1
ATOM 624 C C . GLY A 1 87 ? 11.144 -14.373 -6.809 1.00 85.44 87 GLY A C 1
ATOM 625 O O . GLY A 1 87 ? 11.917 -13.755 -7.540 1.00 85.44 87 GLY A O 1
ATOM 626 N N . VAL A 1 88 ? 10.479 -13.765 -5.818 1.00 93.62 88 VAL A N 1
ATOM 627 C CA . VAL A 1 88 ? 10.786 -12.382 -5.412 1.00 93.62 88 VAL A CA 1
ATOM 628 C C . VAL A 1 88 ? 12.167 -12.344 -4.736 1.00 93.62 88 VAL A C 1
ATOM 630 O O . VAL A 1 88 ? 12.359 -13.019 -3.720 1.00 93.62 88 VAL A O 1
ATOM 633 N N . PRO A 1 89 ? 13.147 -11.574 -5.251 1.00 95.50 89 PRO A N 1
ATOM 634 C CA . PRO A 1 89 ? 14.480 -11.531 -4.659 1.00 95.50 89 PRO A CA 1
ATOM 635 C C . PRO A 1 89 ? 14.465 -10.895 -3.265 1.00 95.50 89 PRO A C 1
ATOM 637 O O . PRO A 1 89 ? 13.999 -9.768 -3.095 1.00 95.50 89 PRO A O 1
ATOM 640 N N . ALA A 1 90 ? 15.052 -11.566 -2.270 1.00 95.25 90 ALA A N 1
ATOM 641 C CA . ALA A 1 90 ? 15.097 -11.051 -0.898 1.00 95.25 90 ALA A CA 1
ATOM 642 C C . ALA A 1 90 ? 15.812 -9.691 -0.780 1.00 95.25 90 ALA A C 1
ATOM 644 O O . ALA A 1 90 ? 15.424 -8.851 0.032 1.00 95.25 90 ALA A O 1
ATOM 645 N N . SER A 1 91 ? 16.809 -9.441 -1.636 1.00 96.12 91 SER A N 1
ATOM 646 C CA . SER A 1 91 ? 17.558 -8.179 -1.691 1.00 96.12 91 SER A CA 1
ATOM 647 C C . SER A 1 91 ? 16.704 -6.963 -2.062 1.00 96.12 91 SER A C 1
ATOM 649 O O . SER A 1 91 ? 17.111 -5.842 -1.773 1.00 96.12 91 SER A O 1
ATOM 651 N N . MET A 1 92 ? 15.519 -7.148 -2.656 1.00 97.75 92 MET A N 1
ATOM 652 C CA . MET A 1 92 ? 14.585 -6.045 -2.918 1.00 97.75 92 MET A CA 1
ATOM 653 C C . MET A 1 92 ? 14.158 -5.349 -1.630 1.00 97.75 92 MET A C 1
ATOM 655 O O . MET A 1 92 ? 14.116 -4.128 -1.566 1.00 97.75 92 MET A O 1
ATOM 659 N N . PHE A 1 93 ? 13.900 -6.114 -0.568 1.00 98.38 93 PHE A N 1
ATOM 660 C CA . PHE A 1 93 ? 13.437 -5.551 0.699 1.00 98.38 93 PHE A CA 1
ATOM 661 C C . PHE A 1 93 ? 14.540 -4.822 1.479 1.00 98.38 93 PHE A C 1
ATOM 663 O O . PHE A 1 93 ? 14.289 -4.318 2.572 1.00 98.38 93 PHE A O 1
ATOM 670 N N . GLN A 1 94 ? 15.761 -4.753 0.943 1.00 97.31 94 GLN A N 1
ATOM 671 C CA . GLN A 1 94 ? 16.861 -3.989 1.527 1.00 97.31 94 GLN A CA 1
ATOM 672 C C . GLN A 1 94 ? 16.971 -2.574 0.960 1.00 97.31 94 GLN A C 1
ATOM 674 O O . GLN A 1 94 ? 17.732 -1.772 1.502 1.00 97.31 94 GLN A O 1
ATOM 679 N N . THR A 1 95 ? 16.220 -2.241 -0.090 1.00 98.06 95 THR A N 1
ATOM 680 C CA . THR A 1 95 ? 16.208 -0.915 -0.713 1.00 98.06 95 THR A CA 1
ATOM 681 C C . THR A 1 95 ? 14.792 -0.386 -0.820 1.00 98.06 95 THR A C 1
ATOM 683 O O . THR A 1 95 ? 13.880 -1.130 -1.144 1.00 98.06 95 THR A O 1
ATOM 686 N N . GLN A 1 96 ? 14.615 0.907 -0.563 1.00 97.69 96 GLN A N 1
ATOM 687 C CA . GLN A 1 96 ? 13.324 1.576 -0.687 1.00 97.69 96 GLN A CA 1
ATOM 688 C C . GLN A 1 96 ? 13.458 2.901 -1.425 1.00 97.69 96 GLN A C 1
ATOM 690 O O . GLN A 1 96 ? 14.453 3.620 -1.261 1.00 97.69 96 GLN A O 1
ATOM 695 N N . ARG A 1 97 ? 12.395 3.290 -2.128 1.00 98.12 97 ARG A N 1
ATOM 696 C CA . ARG A 1 97 ? 12.115 4.696 -2.426 1.00 98.12 97 ARG A CA 1
ATOM 697 C C . ARG A 1 97 ? 11.181 5.249 -1.357 1.00 98.12 97 ARG A C 1
ATOM 699 O O . ARG A 1 97 ? 10.248 4.575 -0.931 1.00 98.12 97 ARG A O 1
ATOM 706 N N . ASN A 1 98 ? 11.444 6.466 -0.900 1.00 97.19 98 ASN A N 1
ATOM 707 C CA . ASN A 1 98 ? 10.615 7.163 0.074 1.00 97.19 98 ASN A CA 1
ATOM 708 C C . ASN A 1 98 ? 10.423 8.635 -0.292 1.00 97.19 98 ASN A C 1
ATOM 710 O O . ASN A 1 98 ? 11.176 9.200 -1.086 1.00 97.19 98 ASN A O 1
ATOM 714 N N . ALA A 1 99 ? 9.425 9.263 0.316 1.00 96.06 99 ALA A N 1
ATOM 715 C CA . ALA A 1 99 ? 9.161 10.693 0.177 1.00 96.06 99 ALA A CA 1
ATOM 716 C C . ALA A 1 99 ? 9.371 11.427 1.520 1.00 96.06 99 ALA A C 1
ATOM 718 O O . ALA A 1 99 ? 9.696 10.785 2.530 1.00 96.06 99 ALA A O 1
ATOM 719 N N . PRO A 1 100 ? 9.285 12.767 1.556 1.00 92.44 100 PRO A N 1
ATOM 720 C CA . PRO A 1 100 ? 9.100 13.538 2.789 1.00 92.44 100 PRO A CA 1
ATOM 721 C C . PRO A 1 100 ? 7.819 13.140 3.549 1.00 92.44 100 PRO A C 1
ATOM 723 O O . PRO A 1 100 ? 6.995 12.398 3.022 1.00 92.44 100 PRO A O 1
ATOM 726 N N . SER A 1 101 ? 7.672 13.593 4.799 1.00 90.56 101 SER A N 1
ATOM 727 C CA . SER A 1 101 ? 6.567 13.187 5.694 1.00 90.56 101 SER A CA 1
ATOM 728 C C . SER A 1 101 ? 5.196 13.772 5.332 1.00 90.56 101 SER A C 1
ATOM 730 O O . SER A 1 101 ? 4.209 13.433 5.968 1.00 90.56 101 SER A O 1
ATOM 732 N N . ASP A 1 102 ? 5.148 14.647 4.337 1.00 86.12 102 ASP A N 1
ATOM 733 C CA . ASP A 1 102 ? 3.970 15.268 3.727 1.00 86.12 102 ASP A CA 1
ATOM 734 C C . ASP A 1 102 ? 3.886 14.959 2.217 1.00 86.12 102 ASP A C 1
ATOM 736 O O . ASP A 1 102 ? 3.044 15.494 1.500 1.00 86.12 102 ASP A O 1
ATOM 740 N N . GLY A 1 103 ? 4.788 14.109 1.714 1.00 90.94 103 GLY A N 1
ATOM 741 C CA . GLY A 1 103 ? 4.921 13.800 0.295 1.00 90.94 103 GLY A CA 1
ATOM 742 C C . GLY A 1 103 ? 4.327 12.452 -0.104 1.00 90.94 103 GLY A C 1
ATOM 743 O O . GLY A 1 103 ? 3.738 11.721 0.694 1.00 90.94 103 GLY A O 1
ATOM 744 N N . SER A 1 104 ? 4.553 12.086 -1.366 1.00 95.06 104 SER A N 1
ATOM 745 C CA . SER A 1 104 ? 4.174 10.786 -1.918 1.00 95.06 104 SER A CA 1
ATOM 746 C C . SER A 1 104 ? 5.269 10.177 -2.793 1.00 95.06 104 SER A C 1
ATOM 748 O O . SER A 1 104 ? 6.085 10.880 -3.400 1.00 95.06 104 SER A O 1
ATOM 750 N N . VAL A 1 105 ? 5.285 8.846 -2.869 1.00 97.88 105 VAL A N 1
ATOM 751 C CA . VAL A 1 105 ? 5.986 8.097 -3.916 1.00 97.88 105 VAL A CA 1
ATOM 752 C C . VAL A 1 105 ? 4.974 7.778 -5.012 1.00 97.88 105 VAL A C 1
ATOM 754 O O . VAL A 1 105 ? 4.109 6.930 -4.819 1.00 97.88 105 VAL A O 1
ATOM 757 N N . GLY A 1 106 ? 5.078 8.478 -6.139 1.00 97.75 106 GLY A N 1
ATOM 758 C CA . GLY A 1 106 ? 4.263 8.274 -7.332 1.00 97.75 106 GLY A CA 1
ATOM 759 C C . GLY A 1 106 ? 5.001 7.464 -8.395 1.00 97.75 106 GLY A C 1
ATOM 760 O O . GLY A 1 106 ? 6.188 7.706 -8.646 1.00 97.75 106 GLY A O 1
ATOM 761 N N . LEU A 1 107 ? 4.293 6.520 -9.015 1.00 98.44 107 LEU A N 1
ATOM 762 C CA . LEU A 1 107 ? 4.729 5.753 -10.178 1.00 98.44 107 LEU A CA 1
ATOM 763 C C . LEU A 1 107 ? 3.679 5.840 -11.293 1.00 98.44 107 LEU A C 1
ATOM 765 O O . LEU A 1 107 ? 2.486 5.804 -11.004 1.00 98.44 107 LEU A O 1
ATOM 769 N N . ALA A 1 108 ? 4.126 5.897 -12.544 1.00 97.62 108 ALA A N 1
ATOM 770 C CA . ALA A 1 108 ? 3.292 5.833 -13.738 1.00 97.62 108 ALA A CA 1
ATOM 771 C C . ALA A 1 108 ? 3.905 4.854 -14.747 1.00 97.62 108 ALA A C 1
ATOM 773 O O . ALA A 1 108 ? 5.025 5.053 -15.223 1.00 97.62 108 ALA A O 1
ATOM 774 N N . PHE A 1 109 ? 3.173 3.790 -15.066 1.00 98.00 109 PHE A N 1
ATOM 775 C CA . PHE A 1 109 ? 3.585 2.765 -16.020 1.00 98.00 109 PHE A CA 1
ATOM 776 C C . PHE A 1 109 ? 2.766 2.909 -17.302 1.00 98.00 109 PHE A C 1
ATOM 778 O O . PHE A 1 109 ? 1.546 2.777 -17.231 1.00 98.00 109 PHE A O 1
ATOM 785 N N . PRO A 1 110 ? 3.388 3.153 -18.468 1.00 97.38 110 PRO A N 1
ATOM 786 C CA . PRO A 1 110 ? 2.687 3.044 -19.741 1.00 97.38 110 PRO A CA 1
ATOM 787 C C . PRO A 1 110 ? 2.129 1.629 -19.882 1.00 97.38 110 PRO A C 1
ATOM 789 O O . PRO A 1 110 ? 2.863 0.672 -19.675 1.00 97.38 110 PRO A O 1
ATOM 792 N N . VAL A 1 111 ? 0.852 1.480 -20.190 1.00 95.31 111 VAL A N 1
ATOM 793 C CA . VAL A 1 111 ? 0.185 0.184 -20.350 1.00 95.31 111 VAL A CA 1
ATOM 794 C C . VAL A 1 111 ? -0.808 0.269 -21.505 1.00 95.31 111 VAL A C 1
ATOM 796 O O . VAL A 1 111 ? -1.141 1.362 -21.953 1.00 95.31 111 VAL A O 1
ATOM 799 N N . GLU A 1 112 ? -1.289 -0.869 -21.993 1.00 93.50 112 GLU A N 1
ATOM 800 C CA . GLU A 1 112 ? -2.456 -0.887 -22.879 1.00 93.50 112 GLU A CA 1
ATOM 801 C C . GLU A 1 112 ? -3.749 -0.840 -22.057 1.00 93.50 112 GLU A C 1
ATOM 803 O O . GLU A 1 112 ? -3.748 -1.128 -20.855 1.00 93.50 112 GLU A O 1
ATOM 808 N N . SER A 1 113 ? -4.872 -0.532 -22.702 1.00 91.94 113 SER A N 1
ATOM 809 C CA . SER A 1 113 ? -6.152 -0.547 -21.996 1.00 91.94 113 SER A CA 1
ATOM 810 C C . SER A 1 113 ? -6.529 -1.978 -21.660 1.00 91.94 113 SER A C 1
ATOM 812 O O . SER A 1 113 ? -6.549 -2.845 -22.532 1.00 91.94 113 SER A O 1
ATOM 814 N N . GLY A 1 114 ? -6.809 -2.235 -20.387 1.00 89.94 114 GLY A N 1
ATOM 815 C CA . GLY A 1 114 ? -7.120 -3.578 -19.931 1.00 89.94 114 GLY A CA 1
ATOM 816 C C . GLY A 1 114 ? -7.022 -3.729 -18.426 1.00 89.94 114 GLY A C 1
ATOM 817 O O . GLY A 1 114 ? -7.029 -2.754 -17.670 1.00 89.94 114 GLY A O 1
ATOM 818 N N . ALA A 1 115 ? -6.939 -4.983 -17.998 1.00 89.81 115 ALA A N 1
ATOM 819 C CA . ALA A 1 115 ? -6.857 -5.329 -16.596 1.00 89.81 115 ALA A CA 1
ATOM 820 C C . ALA A 1 115 ? -5.479 -5.717 -16.126 1.00 89.81 115 ALA A C 1
ATOM 822 O O . ALA A 1 115 ? -4.692 -6.348 -16.830 1.00 89.81 115 ALA A O 1
ATOM 823 N N . TYR A 1 116 ? -5.246 -5.377 -14.864 1.00 93.94 116 TYR A N 1
ATOM 824 C CA . TYR A 1 116 ? -3.963 -5.526 -14.226 1.00 93.94 116 TYR A CA 1
ATOM 825 C C . TYR A 1 116 ? -4.106 -6.049 -12.803 1.00 93.94 116 TYR A C 1
ATOM 827 O O . TYR A 1 116 ? -4.994 -5.650 -12.053 1.00 93.94 116 TYR A O 1
ATOM 835 N N . GLU A 1 117 ? -3.173 -6.911 -12.411 1.00 95.19 117 GLU A N 1
ATOM 836 C CA . GLU A 1 117 ? -2.819 -7.095 -11.012 1.00 95.19 117 GLU A CA 1
ATOM 837 C C . GLU A 1 117 ? -1.609 -6.209 -10.695 1.00 95.19 117 GLU A C 1
ATOM 839 O O . GLU A 1 117 ? -0.556 -6.312 -11.331 1.00 95.19 117 GLU A O 1
ATOM 844 N N . VAL A 1 118 ? -1.762 -5.356 -9.686 1.00 97.88 118 VAL A N 1
ATOM 845 C CA . VAL A 1 118 ? -0.715 -4.491 -9.147 1.00 97.88 118 VAL A CA 1
ATOM 846 C C . VAL A 1 118 ? -0.255 -5.067 -7.821 1.00 97.88 118 VAL A C 1
ATOM 848 O O . VAL A 1 118 ? -1.005 -5.093 -6.846 1.00 97.88 118 VAL A O 1
ATOM 851 N N . ARG A 1 119 ? 0.998 -5.511 -7.771 1.00 98.44 119 ARG A N 1
ATOM 852 C CA . ARG A 1 119 ? 1.642 -6.018 -6.559 1.00 98.44 119 ARG A CA 1
ATOM 853 C C . ARG A 1 119 ? 2.638 -5.000 -6.039 1.00 98.44 119 ARG A C 1
ATOM 855 O O . ARG A 1 119 ? 3.587 -4.637 -6.731 1.00 98.44 119 ARG A O 1
ATOM 862 N N . LEU A 1 120 ? 2.437 -4.563 -4.803 1.00 98.81 120 LEU A N 1
ATOM 863 C CA . LEU A 1 120 ? 3.291 -3.595 -4.123 1.00 98.81 120 LEU A CA 1
ATOM 864 C C . LEU A 1 120 ? 3.985 -4.251 -2.934 1.00 98.81 120 LEU A C 1
ATOM 866 O O . LEU A 1 120 ? 3.352 -4.944 -2.132 1.00 98.81 120 LEU A O 1
ATOM 870 N N . PHE A 1 121 ? 5.291 -4.021 -2.826 1.00 98.81 121 PHE A N 1
ATOM 871 C CA . PHE A 1 121 ? 6.155 -4.670 -1.846 1.00 98.81 121 PHE A CA 1
ATOM 872 C C . PHE A 1 121 ? 6.601 -3.678 -0.775 1.00 98.81 121 PHE A C 1
ATOM 874 O O . PHE A 1 121 ? 7.096 -2.589 -1.075 1.00 98.81 121 PHE A O 1
ATOM 881 N N . PHE A 1 122 ? 6.464 -4.082 0.486 1.00 98.81 122 PHE A N 1
ATOM 882 C CA . PHE A 1 122 ? 6.765 -3.263 1.654 1.00 98.81 122 PHE A CA 1
ATOM 883 C C . PHE A 1 122 ? 7.595 -4.044 2.675 1.00 98.81 122 PHE A C 1
ATOM 885 O O . PHE A 1 122 ? 7.483 -5.263 2.785 1.00 98.81 122 PHE A O 1
ATOM 892 N N . ALA A 1 123 ? 8.391 -3.321 3.459 1.00 98.38 123 ALA A N 1
ATOM 893 C CA . ALA A 1 123 ? 8.945 -3.782 4.730 1.00 98.38 123 ALA A CA 1
ATOM 894 C C . ALA A 1 123 ? 9.262 -2.561 5.607 1.00 98.38 123 ALA A C 1
ATOM 896 O O . ALA A 1 123 ? 9.684 -1.517 5.102 1.00 98.38 123 ALA A O 1
ATOM 897 N N . GLU A 1 124 ? 9.083 -2.661 6.923 1.00 97.56 124 GLU A N 1
ATOM 898 C CA . GLU A 1 124 ? 9.620 -1.637 7.820 1.00 97.56 124 GLU A CA 1
ATOM 899 C C . GLU A 1 124 ? 11.103 -1.908 8.080 1.00 97.56 124 GLU A C 1
ATOM 901 O O . GLU A 1 124 ? 11.460 -2.864 8.761 1.00 97.56 124 GLU A O 1
ATOM 906 N N . VAL A 1 125 ? 11.971 -1.075 7.506 1.00 95.12 125 VAL A N 1
ATOM 907 C CA . VAL A 1 125 ? 13.438 -1.175 7.631 1.00 95.12 125 VAL A CA 1
ATOM 908 C C . VAL A 1 125 ? 14.069 0.111 8.157 1.00 95.12 125 VAL A C 1
ATOM 910 O O . VAL A 1 125 ? 15.283 0.187 8.344 1.00 95.12 125 VAL A O 1
ATOM 913 N N . ARG A 1 126 ? 13.268 1.157 8.387 1.00 90.19 126 ARG A N 1
ATOM 914 C CA . ARG A 1 126 ? 13.760 2.425 8.912 1.00 90.19 126 ARG A CA 1
ATOM 915 C C . ARG A 1 126 ? 13.889 2.303 10.424 1.00 90.19 126 ARG A C 1
ATOM 917 O O . ARG A 1 126 ? 12.892 2.191 11.124 1.00 90.19 126 ARG A O 1
ATOM 924 N N . ALA A 1 127 ? 15.114 2.411 10.930 1.00 89.62 127 ALA A N 1
ATOM 925 C CA . ALA A 1 127 ? 15.401 2.273 12.360 1.00 89.62 127 ALA A CA 1
ATOM 926 C C . ALA A 1 127 ? 14.532 3.178 13.261 1.00 89.62 127 ALA A C 1
ATOM 928 O O . ALA A 1 127 ? 14.105 2.753 14.326 1.00 89.62 127 ALA A O 1
ATOM 929 N N . THR A 1 128 ? 14.212 4.399 12.812 1.00 89.06 128 THR A N 1
ATOM 930 C CA . THR A 1 128 ? 13.376 5.356 13.564 1.00 89.06 128 THR A CA 1
ATOM 931 C C . THR A 1 128 ? 11.868 5.099 13.457 1.00 89.06 128 THR A C 1
ATOM 933 O O . THR A 1 128 ? 11.096 5.915 13.942 1.00 89.06 128 THR A O 1
ATOM 936 N N . SER A 1 129 ? 11.437 4.050 12.756 1.00 90.00 129 SER A N 1
ATOM 937 C CA . SER A 1 129 ? 10.022 3.705 12.552 1.00 90.00 129 SER A CA 1
ATOM 938 C C . SER A 1 129 ? 9.716 2.267 12.994 1.00 90.00 129 SER A C 1
ATOM 940 O O . SER A 1 129 ? 8.741 1.676 12.557 1.00 90.00 129 SER A O 1
ATOM 942 N N . MET A 1 130 ? 10.540 1.700 13.884 1.00 91.62 130 MET A N 1
ATOM 943 C CA . MET A 1 130 ? 10.413 0.329 14.406 1.00 91.62 130 MET A CA 1
ATOM 944 C C . MET A 1 130 ? 9.385 0.208 15.546 1.00 91.62 130 MET A C 1
ATOM 946 O O . MET A 1 130 ? 9.647 -0.433 16.563 1.00 91.62 130 MET A O 1
ATOM 950 N N . ALA A 1 131 ? 8.233 0.855 15.395 1.00 81.38 131 ALA A N 1
ATOM 951 C CA . ALA A 1 131 ? 7.114 0.768 16.325 1.00 81.38 131 ALA A CA 1
ATOM 952 C C . ALA A 1 131 ? 5.800 1.095 15.606 1.00 81.38 131 ALA A C 1
ATOM 954 O O . ALA A 1 131 ? 5.779 1.916 14.686 1.00 81.38 131 ALA A O 1
ATOM 955 N N . ALA A 1 132 ? 4.699 0.490 16.060 1.00 85.44 132 ALA A N 1
ATOM 956 C CA . ALA A 1 132 ? 3.370 0.789 15.534 1.00 85.44 132 ALA A CA 1
ATOM 957 C C . ALA A 1 132 ? 3.042 2.286 15.701 1.00 85.44 132 ALA A C 1
ATOM 959 O O . ALA A 1 132 ? 3.439 2.912 16.684 1.00 85.44 132 ALA A O 1
ATOM 960 N N . GLY A 1 133 ? 2.358 2.863 14.719 1.00 81.75 133 GLY A N 1
ATOM 961 C CA . GLY A 1 133 ? 2.048 4.284 14.600 1.00 81.75 133 GLY A CA 1
ATOM 962 C C . GLY A 1 133 ? 3.209 5.156 14.113 1.00 81.75 133 GLY A C 1
ATOM 963 O O . GLY A 1 133 ? 2.983 6.311 13.769 1.00 81.75 133 GLY A O 1
ATOM 964 N N . SER A 1 134 ? 4.446 4.645 14.035 1.00 80.00 134 SER A N 1
ATOM 965 C CA . SER A 1 134 ? 5.609 5.471 13.655 1.00 80.00 134 SER A CA 1
ATOM 966 C C . SER A 1 134 ? 5.689 5.763 12.158 1.00 80.00 134 SER A C 1
ATOM 968 O O . SER A 1 134 ? 6.372 6.703 11.737 1.00 80.00 134 SER A O 1
ATOM 970 N N . ARG A 1 135 ? 5.035 4.933 11.340 1.00 90.50 135 ARG A N 1
ATOM 971 C CA . ARG A 1 135 ? 4.841 5.187 9.920 1.00 90.50 135 ARG A CA 1
ATOM 972 C C . ARG A 1 135 ? 3.489 4.653 9.475 1.00 90.50 135 ARG A C 1
ATOM 974 O O . ARG A 1 135 ? 3.250 3.451 9.515 1.00 90.50 135 ARG A O 1
ATOM 981 N N . VAL A 1 136 ? 2.654 5.558 8.991 1.00 88.06 136 VAL A N 1
ATOM 982 C CA . VAL A 1 136 ? 1.307 5.275 8.502 1.00 88.06 136 VAL A CA 1
ATOM 983 C C . VAL A 1 136 ? 1.170 5.916 7.128 1.00 88.06 136 VAL A C 1
ATOM 985 O O . VAL A 1 136 ? 1.513 7.088 6.955 1.00 88.06 136 VAL A O 1
ATOM 988 N N . LEU A 1 137 ? 0.717 5.146 6.145 1.00 94.62 137 LEU A N 1
ATOM 989 C CA . LEU A 1 137 ? 0.632 5.585 4.755 1.00 94.62 137 LEU A CA 1
ATOM 990 C C . LEU A 1 137 ? -0.691 5.187 4.105 1.00 94.62 137 LEU A C 1
ATOM 992 O O . LEU A 1 137 ? -1.315 4.199 4.489 1.00 94.62 137 LEU A O 1
ATOM 996 N N . ASP A 1 138 ? -1.075 5.937 3.084 1.00 87.12 138 ASP A N 1
ATOM 997 C CA . ASP A 1 138 ? -2.161 5.579 2.177 1.00 87.12 138 ASP A CA 1
ATOM 998 C C . ASP A 1 138 ? -1.574 5.078 0.854 1.00 87.12 138 ASP A C 1
ATOM 1000 O O . ASP A 1 138 ? -0.486 5.488 0.439 1.00 87.12 138 ASP A O 1
ATOM 1004 N N . VAL A 1 139 ? -2.294 4.176 0.187 1.00 97.19 139 VAL A N 1
ATOM 1005 C CA . VAL A 1 139 ? -1.953 3.702 -1.158 1.00 97.19 139 VAL A CA 1
ATOM 1006 C C . VAL A 1 139 ? -3.147 3.893 -2.069 1.00 97.19 139 VAL A C 1
ATOM 1008 O O . VAL A 1 139 ? -4.232 3.392 -1.773 1.00 97.19 139 VAL A O 1
ATOM 1011 N N . SER A 1 140 ? -2.920 4.540 -3.205 1.00 88.81 140 SER A N 1
ATOM 1012 C CA . SER A 1 140 ? -3.888 4.651 -4.289 1.00 88.81 140 SER A CA 1
ATOM 1013 C C . SER A 1 140 ? -3.345 4.037 -5.572 1.00 88.81 140 SER A C 1
ATOM 1015 O O . SER A 1 140 ? -2.162 4.176 -5.884 1.00 88.81 140 SER A O 1
ATOM 1017 N N . VAL A 1 141 ? -4.224 3.381 -6.323 1.00 94.81 141 VAL A N 1
ATOM 1018 C CA . VAL A 1 141 ? -3.956 2.839 -7.657 1.00 94.81 141 VAL A CA 1
ATOM 1019 C C . VAL A 1 141 ? -5.080 3.315 -8.571 1.00 94.81 141 VAL A C 1
ATOM 1021 O O . VAL A 1 141 ? -6.245 3.221 -8.190 1.00 94.81 141 VAL A O 1
ATOM 1024 N N . GLU A 1 142 ? -4.746 3.888 -9.729 1.00 91.94 142 GLU A N 1
ATOM 1025 C CA . GLU A 1 142 ? -5.726 4.493 -10.653 1.00 91.94 142 GLU A CA 1
ATOM 1026 C C . GLU A 1 142 ? -6.653 5.508 -9.959 1.00 91.94 142 GLU A C 1
ATOM 1028 O O . GLU A 1 142 ? -7.872 5.509 -10.115 1.00 91.94 142 GLU A O 1
ATOM 1033 N N . GLY A 1 143 ? -6.068 6.344 -9.091 1.00 83.88 143 GLY A N 1
ATOM 1034 C CA . GLY A 1 143 ? -6.787 7.360 -8.311 1.00 83.88 143 GLY A CA 1
ATOM 1035 C C . GLY A 1 143 ? -7.650 6.810 -7.168 1.00 83.88 143 GLY A C 1
ATOM 1036 O O . GLY A 1 143 ? -8.016 7.562 -6.267 1.00 83.88 143 GLY A O 1
ATOM 1037 N N . SER A 1 144 ? -7.915 5.504 -7.143 1.00 84.19 144 SER A N 1
ATOM 1038 C CA . SER A 1 144 ? -8.701 4.846 -6.101 1.00 84.19 144 SER A CA 1
ATOM 1039 C C . SER A 1 144 ? -7.817 4.459 -4.925 1.00 84.19 144 SER A C 1
ATOM 1041 O O . SER A 1 144 ? -6.796 3.794 -5.097 1.00 84.19 144 SER A O 1
ATOM 1043 N N . ARG A 1 145 ? -8.204 4.853 -3.709 1.00 88.06 145 ARG A N 1
ATOM 1044 C CA . ARG A 1 145 ? -7.468 4.487 -2.495 1.00 88.06 145 ARG A CA 1
ATOM 1045 C C . ARG A 1 145 ? -7.728 3.024 -2.140 1.00 88.06 145 ARG A C 1
ATOM 1047 O O . ARG A 1 145 ? -8.835 2.666 -1.756 1.00 88.06 145 ARG A O 1
ATOM 1054 N N . VAL A 1 146 ? -6.693 2.199 -2.259 1.00 90.38 146 VAL A N 1
ATOM 1055 C CA . VAL A 1 146 ? -6.736 0.744 -2.040 1.00 90.38 146 VAL A CA 1
ATOM 1056 C C . VAL A 1 146 ? -6.215 0.327 -0.663 1.00 90.38 146 VAL A C 1
ATOM 1058 O O . VAL A 1 146 ? -6.532 -0.761 -0.191 1.00 90.38 146 VAL A O 1
ATOM 1061 N N . LEU A 1 147 ? -5.436 1.185 0.004 1.00 82.38 147 LEU A N 1
ATOM 1062 C CA . LEU A 1 147 ? -5.097 1.057 1.422 1.00 82.38 147 LEU A CA 1
ATOM 1063 C C . LEU A 1 147 ? -5.236 2.417 2.102 1.00 82.38 147 LEU A C 1
ATOM 1065 O O . LEU A 1 147 ? -4.736 3.418 1.591 1.00 82.38 147 LEU A O 1
ATOM 1069 N N . SER A 1 148 ? -5.870 2.430 3.271 1.00 89.50 148 SER A N 1
ATOM 1070 C CA . SER A 1 148 ? -5.984 3.604 4.137 1.00 89.50 148 SER A CA 1
ATOM 1071 C C . SER A 1 148 ? -5.308 3.321 5.474 1.00 89.50 148 SER A C 1
ATOM 1073 O O . SER A 1 148 ? -5.502 2.246 6.038 1.00 89.50 148 SER A O 1
ATOM 1075 N N . ASN A 1 149 ? -4.566 4.295 6.000 1.00 82.75 149 ASN A N 1
ATOM 1076 C CA . ASN A 1 149 ? -3.877 4.237 7.290 1.00 82.75 149 ASN A CA 1
ATOM 1077 C C . ASN A 1 149 ? -3.039 2.963 7.486 1.00 82.75 149 ASN A C 1
ATOM 1079 O O . ASN A 1 149 ? -3.023 2.364 8.562 1.00 82.75 149 ASN A O 1
ATOM 1083 N N . TYR A 1 150 ? -2.352 2.520 6.438 1.00 92.06 150 TYR A N 1
ATOM 1084 C CA . TYR A 1 150 ? -1.583 1.290 6.478 1.00 92.06 150 TYR A CA 1
ATOM 1085 C C . TYR A 1 150 ? -0.265 1.484 7.229 1.00 92.06 150 TYR A C 1
ATOM 1087 O O . TYR A 1 150 ? 0.587 2.282 6.836 1.00 92.06 150 TYR A O 1
ATOM 1095 N N . ASP A 1 151 ? -0.087 0.702 8.290 1.00 93.38 151 ASP A N 1
ATOM 1096 C CA . ASP A 1 151 ? 1.155 0.588 9.045 1.00 93.38 151 ASP A CA 1
ATOM 1097 C C . ASP A 1 151 ? 1.788 -0.790 8.796 1.00 93.38 151 ASP A C 1
ATOM 1099 O O . ASP A 1 151 ? 1.279 -1.839 9.206 1.00 93.38 151 ASP A O 1
ATOM 1103 N N . VAL A 1 152 ? 2.931 -0.787 8.106 1.00 91.50 152 VAL A N 1
ATOM 1104 C CA . VAL A 1 152 ? 3.678 -2.007 7.769 1.00 91.50 152 VAL A CA 1
ATOM 1105 C C . VAL A 1 152 ? 4.239 -2.677 9.026 1.00 91.50 152 VAL A C 1
ATOM 1107 O O . VAL A 1 152 ? 4.219 -3.904 9.118 1.00 91.50 152 VAL A O 1
ATOM 1110 N N . PHE A 1 153 ? 4.723 -1.896 9.997 1.00 89.62 153 PHE A N 1
ATOM 1111 C CA . PHE A 1 153 ? 5.265 -2.433 11.242 1.00 89.62 153 PHE A CA 1
ATOM 1112 C C . PHE A 1 153 ? 4.161 -3.069 12.082 1.00 89.62 153 PHE A C 1
ATOM 1114 O O . PHE A 1 153 ? 4.339 -4.171 12.591 1.00 89.62 153 PHE A O 1
ATOM 1121 N N . GLN A 1 154 ? 3.007 -2.415 12.203 1.00 87.38 154 GLN A N 1
ATOM 1122 C CA . GLN A 1 154 ? 1.865 -2.992 12.910 1.00 87.38 154 GLN A CA 1
ATOM 1123 C C . GLN A 1 154 ? 1.392 -4.293 12.245 1.00 87.38 154 GLN A C 1
ATOM 1125 O O . GLN A 1 154 ? 1.010 -5.233 12.938 1.00 87.38 154 GLN A O 1
ATOM 1130 N N . HIS A 1 155 ? 1.440 -4.363 10.912 1.00 84.56 155 HIS A N 1
ATOM 1131 C CA . HIS A 1 155 ? 0.974 -5.526 10.164 1.00 84.56 155 HIS A CA 1
ATOM 1132 C C . HIS A 1 155 ? 1.930 -6.727 10.241 1.00 84.56 155 HIS A C 1
ATOM 1134 O O . HIS A 1 155 ? 1.479 -7.851 10.454 1.00 84.56 155 HIS A O 1
ATOM 1140 N N . VAL A 1 156 ? 3.238 -6.524 10.044 1.00 89.19 156 VAL A N 1
ATOM 1141 C CA . VAL A 1 156 ? 4.201 -7.640 9.924 1.00 89.19 156 VAL A CA 1
ATOM 1142 C C . VAL A 1 156 ? 5.453 -7.506 10.794 1.00 89.19 156 VAL A C 1
ATOM 1144 O O . VAL A 1 156 ? 6.277 -8.420 10.815 1.00 89.19 156 VAL A O 1
ATOM 1147 N N . GLY A 1 157 ? 5.591 -6.419 11.549 1.00 92.50 157 GLY A N 1
ATOM 1148 C CA . GLY A 1 157 ? 6.772 -6.108 12.350 1.00 92.50 157 GLY A CA 1
ATOM 1149 C C . GLY A 1 157 ? 7.916 -5.482 11.548 1.00 92.50 157 GLY A C 1
ATOM 1150 O O . GLY A 1 157 ? 7.826 -5.230 10.344 1.00 92.50 157 GLY A O 1
ATOM 1151 N N . GLY A 1 158 ? 9.021 -5.219 12.246 1.00 93.00 158 GLY A N 1
ATOM 1152 C CA . GLY A 1 158 ? 10.258 -4.726 11.645 1.00 93.00 158 GLY A CA 1
ATOM 1153 C C . GLY A 1 158 ? 11.005 -5.822 10.888 1.00 93.00 158 GLY A C 1
ATOM 1154 O O . GLY A 1 158 ? 11.007 -6.982 11.295 1.00 93.00 158 GLY A O 1
ATOM 1155 N N . HIS A 1 159 ? 11.680 -5.447 9.803 1.00 94.50 159 HIS A N 1
ATOM 1156 C CA . HIS A 1 159 ? 12.501 -6.340 8.981 1.00 94.50 159 HIS A CA 1
ATOM 1157 C C . HIS A 1 159 ? 11.750 -7.580 8.478 1.00 94.50 159 HIS A C 1
ATOM 1159 O O . HIS A 1 159 ? 12.331 -8.660 8.373 1.00 94.50 159 HIS A O 1
ATOM 1165 N N . LYS A 1 160 ? 10.469 -7.427 8.123 1.00 97.06 160 LYS A N 1
ATOM 1166 C CA . LYS A 1 160 ? 9.675 -8.467 7.464 1.00 97.06 160 LYS A CA 1
ATOM 1167 C C . LYS A 1 160 ? 9.052 -7.936 6.177 1.00 97.06 160 LYS A C 1
ATOM 1169 O O . LYS A 1 160 ? 8.389 -6.902 6.182 1.00 97.06 160 LYS A O 1
ATOM 1174 N N . GLY A 1 161 ? 9.308 -8.636 5.075 1.00 97.81 161 GLY A N 1
ATOM 1175 C CA . GLY A 1 161 ? 8.761 -8.329 3.760 1.00 97.81 161 GLY A CA 1
ATOM 1176 C C . GLY A 1 161 ? 7.307 -8.767 3.642 1.00 97.81 161 GLY A C 1
ATOM 1177 O O . GLY A 1 161 ? 6.936 -9.839 4.117 1.00 97.81 161 GLY A O 1
ATOM 1178 N N . VAL A 1 162 ? 6.488 -7.948 2.991 1.00 98.50 162 VAL A N 1
ATOM 1179 C CA . VAL A 1 162 ? 5.080 -8.232 2.708 1.00 98.50 162 VAL A CA 1
ATOM 1180 C C . VAL A 1 162 ? 4.691 -7.661 1.349 1.00 98.50 162 VAL A C 1
ATOM 1182 O O . VAL A 1 162 ? 5.120 -6.572 0.973 1.00 98.50 162 VAL A O 1
ATOM 1185 N N . MET A 1 163 ? 3.861 -8.396 0.613 1.00 98.50 163 MET A N 1
ATOM 1186 C CA . MET A 1 163 ? 3.243 -7.943 -0.633 1.00 98.50 163 MET A CA 1
ATOM 1187 C C . MET A 1 163 ? 1.751 -7.681 -0.410 1.00 98.50 163 MET A C 1
ATOM 1189 O O . MET A 1 163 ? 1.082 -8.450 0.292 1.00 98.50 163 MET A O 1
ATOM 1193 N N . LYS A 1 164 ? 1.242 -6.610 -1.023 1.00 97.31 164 LYS A N 1
ATOM 1194 C CA . LYS A 1 164 ? -0.185 -6.322 -1.206 1.00 97.31 164 LYS A CA 1
ATOM 1195 C C . LYS A 1 164 ? -0.509 -6.374 -2.699 1.00 97.31 164 LYS A C 1
ATOM 1197 O O . LYS A 1 164 ? 0.277 -5.869 -3.495 1.00 97.31 164 LYS A O 1
ATOM 1202 N N . SER A 1 165 ? -1.617 -7.015 -3.058 1.00 94.75 165 SER A N 1
ATOM 1203 C CA . SER A 1 165 ? -2.051 -7.222 -4.444 1.00 94.75 165 SER A CA 1
ATOM 1204 C C . SER A 1 165 ? -3.418 -6.584 -4.665 1.00 94.75 165 SER A C 1
ATOM 1206 O O . SER A 1 165 ? -4.282 -6.677 -3.790 1.00 94.75 165 SER A O 1
ATOM 1208 N N . PHE A 1 166 ? -3.593 -5.933 -5.813 1.00 93.00 166 PHE A N 1
ATOM 1209 C CA . PHE A 1 166 ? -4.804 -5.211 -6.185 1.00 93.00 166 PHE A CA 1
ATOM 1210 C C . PHE A 1 166 ? -5.156 -5.501 -7.640 1.00 93.00 166 PHE A C 1
ATOM 1212 O O . PHE A 1 166 ? -4.304 -5.362 -8.516 1.00 93.00 166 PHE A O 1
ATOM 1219 N N . ALA A 1 167 ? -6.406 -5.872 -7.902 1.00 90.06 167 ALA A N 1
ATOM 1220 C CA . ALA A 1 167 ? -6.932 -5.963 -9.258 1.00 90.06 167 ALA A CA 1
ATOM 1221 C C . ALA A 1 167 ? -7.492 -4.598 -9.672 1.00 90.06 167 ALA A C 1
ATOM 1223 O O . ALA A 1 167 ? -8.302 -4.021 -8.945 1.00 90.06 167 ALA A O 1
ATOM 1224 N N . VAL A 1 168 ? -7.060 -4.082 -10.820 1.00 89.25 168 VAL A N 1
ATOM 1225 C CA . VAL A 1 168 ? -7.478 -2.778 -11.348 1.00 89.25 168 VAL A CA 1
ATOM 1226 C C . VAL A 1 168 ? -7.699 -2.853 -12.854 1.00 89.25 168 VAL A C 1
ATOM 1228 O O . VAL A 1 168 ? -7.182 -3.744 -13.526 1.00 89.25 168 VAL A O 1
ATOM 1231 N N . SER A 1 169 ? -8.459 -1.901 -13.385 1.00 87.50 169 SER A N 1
ATOM 1232 C CA . SER A 1 169 ? -8.482 -1.613 -14.822 1.00 87.50 169 SER A CA 1
ATOM 1233 C C . SER A 1 169 ? -7.710 -0.325 -15.061 1.00 87.50 169 SER A C 1
ATOM 1235 O O . SER A 1 169 ? -7.837 0.599 -14.263 1.00 87.50 169 SER A O 1
ATOM 1237 N N . SER A 1 170 ? -6.922 -0.275 -16.128 1.00 89.81 170 SER A N 1
ATOM 1238 C CA . SER A 1 170 ? -6.172 0.916 -16.528 1.00 89.81 170 SER A CA 1
ATOM 1239 C C . SER A 1 170 ? -6.335 1.159 -18.024 1.00 89.81 170 SER A C 1
ATOM 1241 O O . SER A 1 170 ? -6.699 0.252 -18.778 1.00 89.81 170 SER A O 1
ATOM 1243 N N . ASP A 1 171 ? -6.127 2.399 -18.450 1.00 85.50 171 ASP A N 1
ATOM 1244 C CA . ASP A 1 171 ? -6.341 2.837 -19.823 1.00 85.50 171 ASP A CA 1
ATOM 1245 C C . ASP A 1 171 ? -5.045 2.875 -20.644 1.00 85.50 171 ASP A C 1
ATOM 1247 O O . ASP A 1 171 ? -4.870 2.090 -21.561 1.00 85.50 171 ASP A O 1
ATOM 1251 N N . LYS A 1 172 ? -4.135 3.797 -20.362 1.00 92.38 172 LYS A N 1
ATOM 1252 C CA . LYS A 1 172 ? -2.863 3.980 -21.067 1.00 92.38 172 LYS A CA 1
ATOM 1253 C C . LYS A 1 172 ? -1.710 4.181 -20.103 1.00 92.38 172 LYS A C 1
ATOM 1255 O O . LYS A 1 172 ? -0.549 4.015 -20.475 1.00 92.38 172 LYS A O 1
ATOM 1260 N N . VAL A 1 173 ? -2.017 4.594 -18.876 1.00 94.88 173 VAL A N 1
ATOM 1261 C CA . VAL A 1 173 ? -1.026 4.845 -17.842 1.00 94.88 173 VAL A CA 1
ATOM 1262 C C . VAL A 1 173 ? -1.572 4.339 -16.520 1.00 94.88 173 VAL A C 1
ATOM 1264 O O . VAL A 1 173 ? -2.500 4.925 -15.980 1.00 94.88 173 VAL A O 1
ATOM 1267 N N . LEU A 1 174 ? -0.935 3.305 -15.973 1.00 97.75 174 LEU A N 1
ATOM 1268 C CA . LEU A 1 174 ? -1.247 2.789 -14.651 1.00 97.75 174 LEU A CA 1
ATOM 1269 C C . LEU A 1 174 ? -0.483 3.588 -13.598 1.00 97.75 174 LEU A C 1
ATOM 1271 O O . LEU A 1 174 ? 0.750 3.563 -13.540 1.00 97.75 174 LEU A O 1
ATOM 1275 N N . ASN A 1 175 ? -1.228 4.276 -12.745 1.00 97.00 175 ASN A N 1
ATOM 1276 C CA . ASN A 1 175 ? -0.745 5.173 -11.714 1.00 97.00 175 ASN A CA 1
ATOM 1277 C C . ASN A 1 175 ? -0.797 4.502 -10.343 1.00 97.00 175 ASN A C 1
ATOM 1279 O O . ASN A 1 175 ? -1.824 3.966 -9.929 1.00 97.00 175 ASN A O 1
ATOM 1283 N N . VAL A 1 176 ? 0.300 4.606 -9.597 1.00 98.56 176 VAL A N 1
ATOM 1284 C CA . VAL A 1 176 ? 0.393 4.209 -8.189 1.00 98.56 176 VAL A CA 1
ATOM 1285 C C . VAL A 1 176 ? 0.856 5.413 -7.381 1.00 98.56 176 VAL A C 1
ATOM 1287 O O . VAL A 1 176 ? 1.812 6.082 -7.761 1.00 98.56 176 VAL A O 1
ATOM 1290 N N . SER A 1 177 ? 0.221 5.670 -6.242 1.00 97.69 177 SER A N 1
ATOM 1291 C CA . SER A 1 177 ? 0.640 6.692 -5.283 1.00 97.69 177 SER A CA 1
ATOM 1292 C C . SER A 1 177 ? 0.698 6.097 -3.883 1.00 97.69 177 SER A C 1
ATOM 1294 O O . SER A 1 177 ? -0.254 5.464 -3.438 1.00 97.69 177 SER A O 1
ATOM 1296 N N . VAL A 1 178 ? 1.812 6.310 -3.184 1.00 98.31 178 VAL A N 1
ATOM 1297 C CA . VAL A 1 178 ? 1.987 5.962 -1.768 1.00 98.31 178 VAL A CA 1
ATOM 1298 C C . VAL A 1 178 ? 2.226 7.254 -0.991 1.00 98.31 178 VAL A C 1
ATOM 1300 O O . VAL A 1 178 ? 3.311 7.831 -1.093 1.00 98.31 178 VAL A O 1
ATOM 1303 N N . SER A 1 179 ? 1.230 7.733 -0.248 1.00 94.38 179 SER A N 1
ATOM 1304 C CA . SER A 1 179 ? 1.248 9.040 0.424 1.00 94.38 179 SER A CA 1
ATOM 1305 C C . SER A 1 179 ? 1.414 8.933 1.935 1.00 94.38 179 SER A C 1
ATOM 1307 O O . SER A 1 179 ? 1.052 7.937 2.559 1.00 94.38 179 SER A O 1
ATOM 1309 N N . ALA A 1 180 ? 2.003 9.971 2.519 1.00 89.75 180 ALA A N 1
ATOM 1310 C CA . ALA A 1 180 ? 2.244 10.067 3.948 1.00 89.75 180 ALA A CA 1
ATOM 1311 C C . ALA A 1 180 ? 0.966 10.413 4.728 1.00 89.75 180 ALA A C 1
ATOM 1313 O O . ALA A 1 180 ? 0.304 11.389 4.386 1.00 89.75 180 ALA A O 1
ATOM 1314 N N . ASN A 1 181 ? 0.701 9.696 5.825 1.00 83.62 181 ASN A N 1
ATOM 1315 C CA . ASN A 1 181 ? -0.191 10.175 6.892 1.00 83.62 181 ASN A CA 1
ATOM 1316 C C . ASN A 1 181 ? 0.618 10.460 8.165 1.00 83.62 181 ASN A C 1
ATOM 1318 O O . ASN A 1 181 ? 0.465 11.503 8.791 1.00 83.62 181 ASN A O 1
ATOM 1322 N N . VAL A 1 182 ? 1.517 9.538 8.532 1.00 89.00 182 VAL A N 1
ATOM 1323 C CA . VAL A 1 182 ? 2.495 9.702 9.614 1.00 89.00 182 VAL A CA 1
ATOM 1324 C C . VAL A 1 182 ? 3.854 9.214 9.135 1.00 89.00 182 VAL A C 1
ATOM 1326 O O . VAL A 1 182 ? 3.992 8.099 8.631 1.00 89.00 182 VAL A O 1
ATOM 1329 N N . GLY A 1 183 ? 4.885 10.032 9.335 1.00 88.50 183 GLY A N 1
ATOM 1330 C CA . GLY A 1 183 ? 6.237 9.697 8.906 1.00 88.50 183 GLY A CA 1
ATOM 1331 C C . GLY A 1 183 ? 6.373 9.611 7.383 1.00 88.50 183 GLY A C 1
ATOM 1332 O O . GLY A 1 183 ? 5.511 10.022 6.617 1.00 88.50 183 GLY A O 1
ATOM 1333 N N . ARG A 1 184 ? 7.517 9.108 6.925 1.00 93.38 184 ARG A N 1
ATOM 1334 C CA . ARG A 1 184 ? 7.889 9.132 5.502 1.00 93.38 184 ARG A CA 1
ATOM 1335 C C . ARG A 1 184 ? 7.359 7.893 4.782 1.00 93.38 184 ARG A C 1
ATOM 1337 O O . ARG A 1 184 ? 7.824 6.814 5.145 1.00 93.38 184 ARG A O 1
ATOM 1344 N N . PRO A 1 185 ? 6.497 8.002 3.756 1.00 96.75 185 PRO A N 1
ATOM 1345 C CA . PRO A 1 185 ? 5.953 6.850 3.045 1.00 96.75 185 PRO A CA 1
ATOM 1346 C C . PRO A 1 185 ? 7.062 6.165 2.252 1.00 96.75 185 PRO A C 1
ATOM 1348 O O . PRO A 1 185 ? 8.072 6.792 1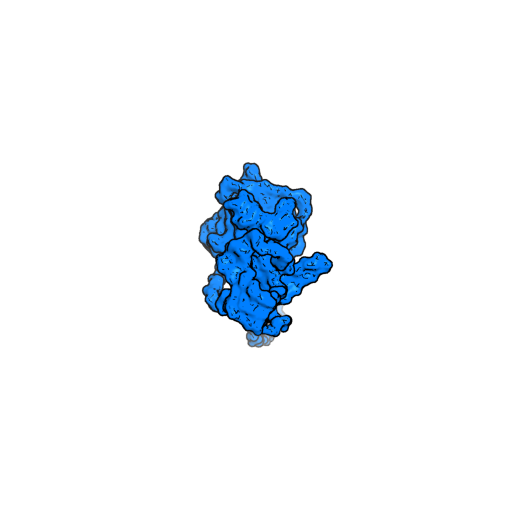.908 1.00 96.75 185 PRO A O 1
ATOM 1351 N N . MET A 1 186 ? 6.891 4.876 1.970 1.00 97.56 186 MET A N 1
ATOM 1352 C CA . MET A 1 186 ? 7.906 4.096 1.269 1.00 97.56 186 MET A CA 1
ATOM 1353 C C . MET A 1 186 ? 7.329 2.969 0.423 1.00 97.56 186 MET A C 1
ATOM 1355 O O . MET A 1 186 ? 6.210 2.513 0.647 1.00 97.56 186 MET A O 1
ATOM 1359 N N . LEU A 1 187 ? 8.146 2.515 -0.522 1.00 98.38 187 LEU A N 1
ATOM 1360 C CA . LEU A 1 187 ? 7.897 1.362 -1.373 1.00 98.38 187 LEU A CA 1
ATOM 1361 C C . LEU A 1 187 ? 9.227 0.633 -1.621 1.00 98.38 187 LEU A C 1
ATOM 1363 O O . LEU A 1 187 ? 10.234 1.295 -1.887 1.00 98.38 187 LEU A O 1
ATOM 1367 N N . MET A 1 188 ? 9.236 -0.702 -1.530 1.00 98.62 188 MET A N 1
ATOM 1368 C CA . MET A 1 188 ? 10.406 -1.548 -1.853 1.00 98.62 188 MET A CA 1
ATOM 1369 C C . MET A 1 188 ? 10.420 -1.972 -3.322 1.00 98.62 188 MET A C 1
ATOM 1371 O O . MET A 1 188 ? 11.471 -2.126 -3.934 1.00 98.62 188 MET A O 1
ATOM 1375 N N . GLY A 1 189 ? 9.243 -2.151 -3.914 1.00 98.44 189 GLY A N 1
ATOM 1376 C CA . GLY A 1 189 ? 9.122 -2.541 -5.308 1.00 98.44 189 GLY A CA 1
ATOM 1377 C C . GLY A 1 189 ? 7.681 -2.574 -5.782 1.00 98.44 189 GLY A C 1
ATOM 1378 O O . GLY A 1 189 ? 6.746 -2.497 -4.980 1.00 98.44 189 GLY A O 1
ATOM 1379 N N . ALA A 1 190 ? 7.523 -2.701 -7.093 1.00 98.69 190 ALA A N 1
ATOM 1380 C CA . ALA A 1 190 ? 6.234 -2.838 -7.756 1.00 98.69 190 ALA A CA 1
ATOM 1381 C C . ALA A 1 190 ? 6.324 -3.881 -8.875 1.00 98.69 190 ALA A C 1
ATOM 1383 O O . ALA A 1 190 ? 7.320 -3.933 -9.598 1.00 98.69 190 ALA A O 1
ATOM 1384 N N . GLU A 1 191 ? 5.284 -4.691 -9.020 1.00 98.12 191 GLU A N 1
ATOM 1385 C CA . GLU A 1 191 ? 5.096 -5.632 -10.121 1.00 98.12 191 GLU A CA 1
ATOM 1386 C C . GLU A 1 191 ? 3.714 -5.397 -10.746 1.00 98.12 191 GLU A C 1
ATOM 1388 O O . GLU A 1 191 ? 2.715 -5.324 -10.032 1.00 98.12 191 GLU A O 1
ATOM 1393 N N . ILE A 1 192 ? 3.677 -5.250 -12.072 1.00 97.94 192 ILE A N 1
ATOM 1394 C CA . ILE A 1 192 ? 2.459 -5.019 -12.860 1.00 97.94 192 ILE A CA 1
ATOM 1395 C C . ILE A 1 192 ? 2.265 -6.209 -13.791 1.00 97.94 192 ILE A C 1
ATOM 1397 O O . ILE A 1 192 ? 3.159 -6.547 -14.575 1.00 97.94 192 ILE A O 1
ATOM 1401 N N . ILE A 1 193 ? 1.105 -6.848 -13.697 1.00 96.44 193 ILE A N 1
ATOM 1402 C CA . ILE A 1 193 ? 0.781 -8.078 -14.418 1.00 96.44 193 ILE A CA 1
ATOM 1403 C C . ILE A 1 193 ? -0.492 -7.838 -15.217 1.00 96.44 193 ILE A C 1
ATOM 1405 O O . ILE A 1 193 ? -1.531 -7.594 -14.612 1.00 96.44 193 ILE A O 1
ATOM 1409 N N . ALA A 1 194 ? -0.427 -7.925 -16.544 1.00 95.06 194 ALA A N 1
ATOM 1410 C CA . ALA A 1 194 ? -1.628 -7.924 -17.373 1.00 95.06 194 ALA A CA 1
ATOM 1411 C C . ALA A 1 194 ? -2.450 -9.186 -17.133 1.00 95.06 194 ALA A C 1
ATOM 1413 O O . ALA A 1 194 ? -1.905 -10.277 -16.933 1.00 95.06 194 ALA A O 1
ATOM 1414 N N . ARG A 1 195 ? -3.767 -9.014 -17.174 1.00 90.44 195 ARG A N 1
ATOM 1415 C CA . ARG A 1 195 ? -4.771 -10.066 -17.084 1.00 90.44 195 ARG A CA 1
ATOM 1416 C C . ARG A 1 195 ? -5.599 -10.053 -18.366 1.00 90.44 195 ARG A C 1
ATOM 1418 O O . ARG A 1 195 ? -6.012 -8.986 -18.811 1.00 90.44 195 ARG A O 1
ATOM 1425 N N . ASP A 1 196 ? -5.848 -11.234 -18.928 1.00 79.75 196 ASP A N 1
ATOM 1426 C CA . ASP A 1 196 ? -6.622 -11.383 -20.171 1.00 79.75 196 ASP A CA 1
ATOM 1427 C C . ASP A 1 196 ? -8.112 -11.033 -20.013 1.00 79.75 196 ASP A C 1
ATOM 1429 O O . ASP A 1 196 ? -8.812 -10.827 -21.001 1.00 79.75 196 ASP A O 1
ATOM 1433 N N . GLU A 1 197 ? -8.601 -10.927 -18.777 1.00 67.88 197 GLU A N 1
ATOM 1434 C CA . GLU A 1 197 ? -9.960 -10.496 -18.478 1.00 67.88 197 GLU A CA 1
ATOM 1435 C C . GLU A 1 197 ? -9.920 -9.314 -17.511 1.00 67.88 197 GLU A C 1
ATOM 1437 O O . GLU A 1 197 ? -9.179 -9.331 -16.518 1.00 67.88 197 GLU A O 1
ATOM 1442 N N . ALA A 1 198 ? -10.732 -8.293 -17.810 1.00 55.78 198 ALA A N 1
ATOM 1443 C CA . ALA A 1 198 ? -11.095 -7.269 -16.842 1.00 55.78 198 ALA A CA 1
ATOM 1444 C C . ALA A 1 198 ? -11.470 -7.955 -15.519 1.00 55.78 198 ALA A C 1
ATOM 1446 O O . ALA A 1 198 ? -12.192 -8.955 -15.587 1.00 55.78 198 ALA A O 1
ATOM 1447 N N . PRO A 1 199 ? -11.053 -7.486 -14.321 1.00 47.84 199 PRO A N 1
ATOM 1448 C CA . PRO A 1 199 ? -11.774 -7.930 -13.142 1.00 47.84 199 PRO A CA 1
ATOM 1449 C C . PRO A 1 199 ? -13.246 -7.661 -13.445 1.00 47.84 199 PRO A C 1
ATOM 1451 O O . PRO A 1 199 ? -13.575 -6.566 -13.918 1.00 47.84 199 PRO A O 1
ATOM 1454 N N . ALA A 1 200 ? -14.107 -8.669 -13.251 1.00 50.50 200 ALA A N 1
ATOM 1455 C CA . ALA A 1 200 ? -15.547 -8.452 -13.276 1.00 50.50 200 ALA A CA 1
ATOM 1456 C C . ALA A 1 200 ? -15.799 -7.132 -12.534 1.00 50.50 200 ALA A C 1
ATOM 1458 O O . ALA A 1 200 ? -15.151 -6.949 -11.490 1.00 50.50 200 ALA A O 1
ATOM 1459 N N . PRO A 1 201 ? -16.604 -6.193 -13.087 1.00 36.56 201 PRO A N 1
ATOM 1460 C CA . PRO A 1 201 ? -16.829 -4.906 -12.444 1.00 36.56 201 PRO A CA 1
ATOM 1461 C C . PRO A 1 201 ? -17.042 -5.209 -10.976 1.00 36.56 201 PRO A C 1
ATOM 1463 O O . PRO A 1 201 ? -17.873 -6.078 -10.680 1.00 36.56 201 PRO A O 1
ATOM 1466 N N . ALA A 1 202 ? -16.208 -4.617 -10.102 1.00 40.75 202 ALA A N 1
ATOM 1467 C CA . ALA A 1 202 ? -16.368 -4.791 -8.663 1.00 40.75 202 ALA A CA 1
ATOM 1468 C C . ALA A 1 202 ? -17.868 -4.686 -8.443 1.00 40.75 202 ALA A C 1
ATOM 1470 O O . ALA A 1 202 ? -18.420 -3.697 -8.952 1.00 40.75 202 ALA A O 1
ATOM 1471 N N . PRO A 1 203 ? -18.531 -5.735 -7.905 1.00 30.34 203 PRO A N 1
ATOM 1472 C CA . PRO A 1 203 ? -19.978 -5.759 -7.868 1.00 30.34 203 PRO A CA 1
ATOM 1473 C C . PRO A 1 203 ? -20.378 -4.372 -7.400 1.00 30.34 203 PRO A C 1
ATOM 1475 O O . PRO A 1 203 ? -19.860 -3.918 -6.372 1.00 30.34 203 PRO A O 1
ATOM 1478 N N . THR A 1 204 ? -21.205 -3.652 -8.185 1.00 31.83 204 THR A N 1
ATOM 1479 C CA . THR A 1 204 ? -21.975 -2.536 -7.613 1.00 31.83 204 THR A CA 1
ATOM 1480 C C . THR A 1 204 ? -22.374 -3.057 -6.256 1.00 31.83 204 THR A C 1
ATOM 1482 O O . THR A 1 204 ? -22.841 -4.197 -6.294 1.00 31.83 204 THR A O 1
ATOM 1485 N N . PRO A 1 205 ? -22.084 -2.395 -5.119 1.00 30.94 205 PRO A N 1
ATOM 1486 C CA . PRO A 1 205 ? -22.347 -2.990 -3.823 1.00 30.94 205 PRO A CA 1
ATOM 1487 C C . PRO A 1 205 ? -23.831 -3.355 -3.785 1.00 30.94 205 PRO A C 1
ATOM 1489 O O . PRO A 1 205 ? -24.688 -2.558 -3.424 1.00 30.94 205 PRO A O 1
ATOM 1492 N N . SER A 1 206 ? -24.137 -4.580 -4.216 1.00 34.06 206 SER A N 1
ATOM 1493 C CA . SER A 1 206 ? -25.186 -5.398 -3.697 1.00 34.06 206 SER A CA 1
ATOM 1494 C C . SER A 1 206 ? -24.853 -5.320 -2.233 1.00 34.06 206 SER A C 1
ATOM 1496 O O . SER A 1 206 ? -23.684 -5.597 -1.921 1.00 34.06 206 SER A O 1
ATOM 1498 N N . PRO A 1 207 ? -25.780 -4.825 -1.393 1.00 31.97 207 PRO A N 1
ATOM 1499 C CA . PRO A 1 207 ? -25.532 -4.715 0.030 1.00 31.97 207 PRO A CA 1
ATOM 1500 C C . PRO A 1 207 ? -24.801 -5.986 0.408 1.00 31.97 207 PRO A C 1
ATOM 1502 O O . PRO A 1 207 ? -25.295 -7.084 0.120 1.00 31.97 207 PRO A O 1
ATOM 1505 N N . GLU A 1 208 ? -23.553 -5.810 0.849 1.00 34.47 208 GLU A N 1
ATOM 1506 C CA . GLU A 1 208 ? -22.745 -6.901 1.360 1.00 34.47 208 GLU A CA 1
ATOM 1507 C C . GLU A 1 208 ? -23.720 -7.705 2.221 1.00 34.47 208 GLU A C 1
ATOM 1509 O O . GLU A 1 208 ? -24.420 -7.067 3.024 1.00 34.47 208 GLU A O 1
ATOM 1514 N N . PRO A 1 209 ? -23.919 -9.025 2.000 1.00 33.50 209 PRO A N 1
ATOM 1515 C CA . PRO A 1 209 ? -24.643 -9.804 2.988 1.00 33.50 209 PRO A CA 1
ATOM 1516 C C . PRO A 1 209 ? -23.926 -9.462 4.276 1.00 33.50 209 PRO A C 1
ATOM 1518 O O . PRO A 1 209 ? -22.718 -9.685 4.361 1.00 33.50 209 PRO A O 1
ATOM 1521 N N . THR A 1 210 ? -24.633 -8.736 5.147 1.00 35.62 210 THR A N 1
ATOM 1522 C CA . THR A 1 210 ? -24.050 -8.055 6.295 1.00 35.62 210 THR A CA 1
ATOM 1523 C C . THR A 1 210 ? -23.119 -9.074 6.915 1.00 35.62 210 THR A C 1
ATOM 1525 O O . THR A 1 210 ? -23.635 -10.157 7.207 1.00 35.62 210 THR A O 1
ATOM 1528 N N . PRO A 1 211 ? -21.788 -8.831 6.980 1.00 34.97 211 PRO A N 1
ATOM 1529 C CA . PRO A 1 211 ? -20.867 -9.808 7.536 1.00 34.97 211 PRO A CA 1
ATOM 1530 C C . PRO A 1 211 ? -21.517 -10.289 8.811 1.00 34.97 211 PRO A C 1
ATOM 1532 O O . PRO A 1 211 ? -21.847 -9.423 9.628 1.00 34.97 211 PRO A O 1
ATOM 1535 N N . ASP A 1 212 ? -21.834 -11.590 8.891 1.00 37.81 212 ASP A N 1
ATOM 1536 C CA . ASP A 1 212 ? -22.564 -12.143 10.028 1.00 37.81 212 ASP A CA 1
ATOM 1537 C C . ASP A 1 212 ? -21.936 -11.523 11.258 1.00 37.81 212 ASP A C 1
ATOM 1539 O O . ASP A 1 212 ? -20.732 -11.691 11.488 1.00 37.81 212 ASP A O 1
ATOM 1543 N N . THR A 1 213 ? -22.726 -10.673 11.925 1.00 42.56 213 THR A N 1
ATOM 1544 C CA . THR A 1 213 ? -22.241 -9.766 12.953 1.00 42.56 213 THR A CA 1
ATOM 1545 C C . THR A 1 213 ? -21.312 -10.575 13.842 1.00 42.56 213 THR A C 1
ATOM 1547 O O . THR A 1 213 ? -21.782 -11.575 14.398 1.00 42.56 213 THR A O 1
ATOM 1550 N N . PRO A 1 214 ? -20.025 -10.207 14.006 1.00 46.28 214 PRO A N 1
ATOM 1551 C CA . PRO A 1 214 ? -19.211 -10.788 15.053 1.00 46.28 214 PRO A CA 1
ATOM 1552 C C . PRO A 1 214 ? -19.855 -10.354 16.369 1.00 46.28 214 PRO A C 1
ATOM 1554 O O . PRO A 1 214 ? -19.557 -9.305 16.938 1.00 46.28 214 PRO A O 1
ATOM 1557 N N . THR A 1 215 ? -20.846 -11.122 16.819 1.00 54.50 215 THR A N 1
ATOM 1558 C CA . THR A 1 215 ? -21.513 -10.887 18.082 1.00 54.50 215 THR A CA 1
ATOM 1559 C C . THR A 1 215 ? -20.465 -11.144 19.133 1.00 54.50 215 THR A C 1
ATOM 1561 O O . THR A 1 215 ? -19.905 -12.234 19.152 1.00 54.50 215 THR A O 1
ATOM 1564 N N . ASN A 1 216 ? -20.206 -10.162 19.990 1.00 60.25 216 ASN A N 1
ATOM 1565 C CA . ASN A 1 216 ? -19.445 -10.342 21.216 1.00 60.25 216 ASN A CA 1
ATOM 1566 C C . ASN A 1 216 ? -20.162 -11.415 22.066 1.00 60.25 216 ASN A C 1
ATOM 1568 O O . ASN A 1 216 ? -21.117 -11.073 22.766 1.00 60.25 216 ASN A O 1
ATOM 1572 N N . PRO A 1 217 ? -19.792 -12.713 21.989 1.00 62.12 217 PRO A N 1
ATOM 1573 C CA . PRO A 1 217 ? -20.612 -13.783 22.557 1.00 62.12 217 PRO A CA 1
ATOM 1574 C C . PRO A 1 217 ? -20.459 -13.844 24.082 1.00 62.12 217 PRO A C 1
ATOM 1576 O O . PRO A 1 217 ? -21.256 -14.476 24.766 1.00 62.12 217 PRO A O 1
ATOM 1579 N N . ALA A 1 218 ? -19.449 -13.150 24.615 1.00 70.06 218 ALA A N 1
ATOM 1580 C CA . ALA A 1 218 ? -19.131 -13.033 26.030 1.00 70.06 218 ALA A CA 1
ATOM 1581 C C . ALA A 1 218 ? -19.768 -11.797 26.700 1.00 70.06 218 ALA A C 1
ATOM 1583 O O . ALA A 1 218 ? -19.424 -11.467 27.837 1.00 70.06 218 ALA A O 1
ATOM 1584 N N . CYS A 1 219 ? -20.656 -11.077 26.004 1.00 82.38 219 CYS A N 1
ATOM 1585 C CA . CYS A 1 219 ? -21.327 -9.890 26.525 1.00 82.38 219 CYS A CA 1
ATOM 1586 C C . CYS A 1 219 ? -22.847 -10.073 26.548 1.00 82.38 219 CYS A C 1
ATOM 1588 O O . CYS A 1 219 ? -23.472 -10.303 25.513 1.00 82.38 219 CYS A O 1
ATOM 1590 N N . SER A 1 220 ? -23.436 -9.927 27.735 1.00 84.44 220 SER A N 1
ATOM 1591 C CA . SER A 1 220 ? -24.881 -10.008 27.961 1.00 84.44 220 SER A CA 1
ATOM 1592 C C . SER A 1 220 ? -25.463 -8.598 28.092 1.00 84.44 220 SER A C 1
ATOM 1594 O O . SER A 1 220 ? -25.588 -8.074 29.196 1.00 84.44 220 SER A O 1
ATOM 1596 N N . GLY A 1 221 ? -25.772 -7.961 26.962 1.00 88.62 221 GLY A N 1
ATOM 1597 C CA . GLY A 1 221 ? -26.286 -6.589 26.892 1.00 88.62 221 GLY A CA 1
ATOM 1598 C C . GLY A 1 221 ? -26.784 -6.216 25.493 1.00 88.62 221 GLY A C 1
ATOM 1599 O O . GLY A 1 221 ? -26.862 -7.066 24.603 1.00 88.62 221 GLY A O 1
ATOM 1600 N N . THR A 1 222 ? -27.122 -4.942 25.294 1.00 92.25 222 THR A N 1
ATOM 1601 C CA . THR A 1 222 ? -27.564 -4.389 24.006 1.00 92.25 222 THR A CA 1
ATOM 1602 C C . THR A 1 222 ? -26.423 -4.464 23.001 1.00 92.25 222 THR A C 1
ATOM 1604 O O . THR A 1 222 ? -25.397 -3.812 23.181 1.00 92.25 222 THR A O 1
ATOM 1607 N N . LYS A 1 223 ? -26.574 -5.270 21.949 1.00 90.31 223 LYS A N 1
ATOM 1608 C CA . LYS A 1 223 ? -25.555 -5.418 20.902 1.00 90.31 223 LYS A CA 1
ATOM 1609 C C . LYS A 1 223 ? -25.513 -4.161 20.036 1.00 90.31 223 LYS A C 1
ATOM 1611 O O . LYS A 1 223 ? -26.570 -3.696 19.629 1.00 90.31 223 LYS A O 1
ATOM 1616 N N . VAL A 1 224 ? -24.309 -3.653 19.773 1.00 89.19 224 VAL A N 1
ATOM 1617 C CA . VAL A 1 224 ? -24.076 -2.464 18.942 1.00 89.19 224 VAL A CA 1
ATOM 1618 C C . VAL A 1 224 ? -23.080 -2.807 17.838 1.00 89.19 224 VAL A C 1
ATOM 1620 O O . VAL A 1 224 ? -21.953 -3.225 18.123 1.00 89.19 224 VAL A O 1
ATOM 1623 N N . ALA A 1 225 ? -23.483 -2.667 16.579 1.00 84.75 225 ALA A N 1
ATOM 1624 C CA . ALA A 1 225 ? -22.617 -2.909 15.428 1.00 84.75 225 ALA A CA 1
ATOM 1625 C C . ALA A 1 225 ? -21.684 -1.713 15.172 1.00 84.75 225 ALA A C 1
ATOM 1627 O O . ALA A 1 225 ? -22.032 -0.573 15.463 1.00 84.75 225 ALA A O 1
ATOM 1628 N N . ALA A 1 226 ? -20.509 -1.954 14.578 1.00 80.69 226 ALA A N 1
ATOM 1629 C CA . ALA A 1 226 ? -19.525 -0.899 14.289 1.00 80.69 226 ALA A CA 1
ATOM 1630 C C . ALA A 1 226 ? -20.037 0.191 13.325 1.00 80.69 226 ALA A C 1
ATOM 1632 O O . ALA A 1 226 ? -19.494 1.289 13.294 1.00 80.69 226 ALA A O 1
ATOM 1633 N N . SER A 1 227 ? -21.080 -0.107 12.546 1.00 77.81 227 SER A N 1
ATOM 1634 C CA . SER A 1 227 ? -21.741 0.835 11.639 1.00 77.81 227 SER A CA 1
ATOM 1635 C C . SER A 1 227 ? -22.804 1.709 12.312 1.00 77.81 227 SER A C 1
ATOM 1637 O O . SER A 1 227 ? -23.334 2.612 11.668 1.00 77.81 227 SER A O 1
ATOM 1639 N N . GLU A 1 228 ? -23.187 1.423 13.559 1.00 84.75 228 GLU A N 1
ATOM 1640 C CA . GLU A 1 228 ? -24.218 2.190 14.259 1.00 84.75 228 GLU A CA 1
ATOM 1641 C C . GLU A 1 228 ? -23.659 3.492 14.840 1.00 84.75 228 GLU A C 1
ATOM 1643 O O . GLU A 1 228 ? -22.515 3.572 15.289 1.00 84.75 228 GLU A O 1
ATOM 1648 N N . ASN A 1 229 ? -24.502 4.527 14.866 1.00 86.81 229 ASN A N 1
ATOM 1649 C CA . ASN A 1 229 ? -24.158 5.794 15.495 1.00 86.81 229 ASN A CA 1
ATOM 1650 C C . ASN A 1 229 ? -24.136 5.627 17.020 1.00 86.81 229 ASN A C 1
ATOM 1652 O O . ASN A 1 229 ? -25.186 5.570 17.665 1.00 86.81 229 ASN A O 1
ATOM 1656 N N . LEU A 1 230 ? -22.933 5.584 17.595 1.00 90.38 230 LEU A N 1
ATOM 1657 C CA . LEU A 1 230 ? -22.756 5.315 19.018 1.00 90.38 230 LEU A CA 1
ATOM 1658 C C . LEU A 1 230 ? -23.385 6.397 19.912 1.00 90.38 230 LEU A C 1
ATOM 1660 O O . LEU A 1 230 ? -23.934 6.049 20.957 1.00 90.38 230 LEU A O 1
ATOM 1664 N N . HIS A 1 231 ? -23.409 7.664 19.475 1.00 91.31 231 HIS A N 1
ATOM 1665 C CA . HIS A 1 231 ? -24.104 8.743 20.189 1.00 91.31 231 HIS A CA 1
ATOM 1666 C C . HIS A 1 231 ? -25.589 8.435 20.362 1.00 91.31 231 HIS A C 1
ATOM 1668 O O . HIS A 1 231 ? 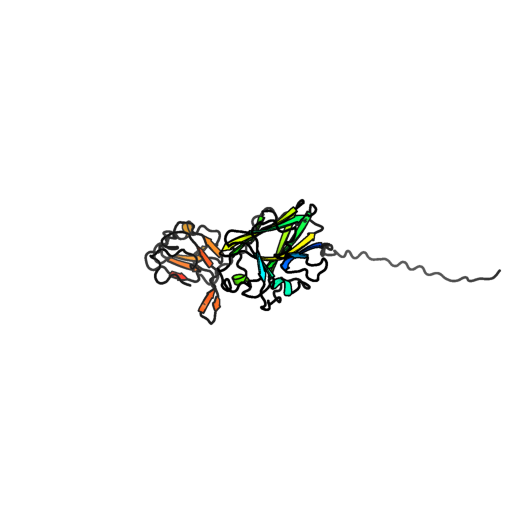-26.127 8.509 21.462 1.00 91.31 231 HIS A O 1
ATOM 1674 N N . ALA A 1 232 ? -26.254 8.013 19.284 1.00 89.94 232 ALA A N 1
ATOM 1675 C CA . ALA A 1 232 ? -27.688 7.733 19.309 1.00 89.94 232 ALA A CA 1
ATOM 1676 C C . ALA A 1 232 ? -28.048 6.561 20.237 1.00 89.94 232 ALA A C 1
ATOM 1678 O O . ALA A 1 232 ? -29.144 6.517 20.802 1.00 89.94 232 ALA A O 1
ATOM 1679 N N . VAL A 1 233 ? -27.134 5.601 20.379 1.00 92.12 233 VAL A N 1
ATOM 1680 C CA . VAL A 1 233 ? -27.378 4.367 21.127 1.00 92.12 233 VAL A CA 1
ATOM 1681 C C . VAL A 1 233 ? -27.039 4.519 22.610 1.00 92.12 233 VAL A C 1
ATOM 1683 O O . VAL A 1 233 ? -27.754 3.962 23.445 1.00 92.12 233 VAL A O 1
ATOM 1686 N N . VAL A 1 234 ? -25.983 5.264 22.947 1.00 92.19 234 VAL A N 1
ATOM 1687 C CA . VAL A 1 234 ? -25.407 5.290 24.301 1.00 92.19 234 VAL A CA 1
ATOM 1688 C C . VAL A 1 234 ? -25.701 6.585 25.060 1.00 92.19 234 VAL A C 1
ATOM 1690 O O . VAL A 1 234 ? -25.866 6.531 26.283 1.00 92.19 234 VAL A O 1
ATOM 1693 N N . ASP A 1 235 ? -25.800 7.732 24.383 1.00 92.06 235 ASP A N 1
ATOM 1694 C CA . ASP A 1 235 ? -25.880 9.020 25.077 1.00 92.06 235 ASP A CA 1
ATOM 1695 C C . ASP A 1 235 ? -27.159 9.141 25.917 1.00 92.06 235 ASP A C 1
ATOM 1697 O O . ASP A 1 235 ? -28.264 8.773 25.504 1.00 92.06 235 ASP A O 1
ATOM 1701 N N . GLY A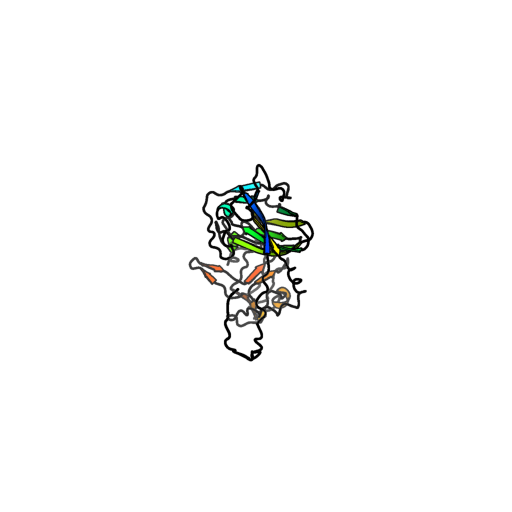 1 236 ? -26.995 9.620 27.153 1.00 89.19 236 GLY A N 1
ATOM 1702 C CA . GLY A 1 236 ? -28.077 9.792 28.126 1.00 89.19 236 GLY A CA 1
ATOM 1703 C C . GLY A 1 236 ? -28.719 8.497 28.645 1.00 89.19 236 GLY A C 1
ATOM 1704 O O . GLY A 1 236 ? -29.638 8.561 29.463 1.00 89.19 236 GLY A O 1
ATOM 1705 N N . LYS A 1 237 ? -28.269 7.314 28.206 1.00 93.06 237 LYS A N 1
ATOM 1706 C CA . LYS A 1 237 ? -28.773 6.027 28.710 1.00 93.06 237 LYS A CA 1
ATOM 1707 C C . LYS A 1 237 ? -28.154 5.704 30.066 1.00 93.06 237 LYS A C 1
ATOM 1709 O O . LYS A 1 237 ? -26.990 6.005 30.293 1.00 93.06 237 LYS A O 1
ATOM 1714 N N . SER A 1 238 ? -28.912 5.041 30.936 1.00 92.56 238 SER A N 1
ATOM 1715 C CA . SER A 1 238 ? -28.471 4.637 32.278 1.00 92.56 238 SER A CA 1
ATOM 1716 C C . SER A 1 238 ? -28.818 3.171 32.551 1.00 92.56 238 SER A C 1
ATOM 1718 O O . SER A 1 238 ? -29.706 2.615 31.905 1.00 92.56 238 SER A O 1
ATOM 1720 N N . ASN A 1 239 ? -28.140 2.540 33.514 1.00 92.31 239 ASN A N 1
ATOM 1721 C CA . ASN A 1 239 ? -28.374 1.157 33.966 1.00 92.31 239 ASN A CA 1
ATOM 1722 C C . ASN A 1 239 ? -28.388 0.120 32.823 1.00 92.31 239 ASN A C 1
ATOM 1724 O O . ASN A 1 239 ? -29.168 -0.830 32.842 1.00 92.31 239 ASN A O 1
ATOM 1728 N N . THR A 1 240 ? -27.561 0.331 31.797 1.00 92.50 240 THR A N 1
ATOM 1729 C CA . THR A 1 240 ? -27.570 -0.466 30.562 1.00 92.50 240 THR A CA 1
ATOM 1730 C C . THR A 1 240 ? -26.161 -0.947 30.226 1.00 92.50 240 THR A C 1
ATOM 1732 O O . THR A 1 240 ? -25.187 -0.219 30.406 1.00 92.50 240 THR A O 1
ATOM 1735 N N . THR A 1 241 ? -26.047 -2.175 29.716 1.00 93.25 241 THR A N 1
ATOM 1736 C CA . THR A 1 241 ? -24.797 -2.702 29.147 1.00 93.25 241 THR A CA 1
ATOM 1737 C C . THR A 1 241 ? -24.874 -2.666 27.626 1.00 93.25 241 THR A C 1
ATOM 1739 O O . THR A 1 241 ? -25.805 -3.232 27.058 1.00 93.25 241 THR A O 1
ATOM 1742 N N . PHE A 1 242 ? -23.892 -2.045 26.976 1.00 93.62 242 PHE A N 1
ATOM 1743 C CA . PHE A 1 242 ? -23.716 -2.017 25.526 1.00 93.62 242 PHE A CA 1
ATOM 1744 C C . PHE A 1 242 ? -22.554 -2.922 25.120 1.00 93.62 242 PHE A C 1
ATOM 1746 O O . PHE A 1 242 ? -21.433 -2.785 25.610 1.00 93.62 242 PHE A O 1
ATOM 1753 N N . CYS A 1 243 ? -22.838 -3.849 24.215 1.00 93.19 243 CYS A N 1
ATOM 1754 C CA . CYS A 1 243 ? -21.926 -4.859 23.707 1.00 93.19 243 CYS A CA 1
ATOM 1755 C C . CYS A 1 243 ? -21.495 -4.473 22.296 1.00 93.19 243 CYS A C 1
ATOM 1757 O O . CYS A 1 243 ? -22.168 -4.808 21.319 1.00 93.19 243 CYS A O 1
ATOM 1759 N N . LEU A 1 244 ? -20.381 -3.761 22.202 1.00 92.19 244 LEU A N 1
ATOM 1760 C CA . LEU A 1 244 ? -19.847 -3.274 20.940 1.00 92.19 244 LEU A CA 1
ATOM 1761 C C . LEU A 1 244 ? -19.194 -4.439 20.191 1.00 92.19 244 LEU A C 1
ATOM 1763 O O . LEU A 1 244 ? -18.446 -5.235 20.771 1.00 92.19 244 LEU A O 1
ATOM 1767 N N . ALA A 1 245 ? -19.499 -4.546 18.902 1.00 88.56 245 ALA A N 1
ATOM 1768 C CA . ALA A 1 245 ? -18.800 -5.440 17.992 1.00 88.56 245 ALA A CA 1
ATOM 1769 C C . ALA A 1 245 ? -17.338 -4.997 17.804 1.00 88.56 245 ALA A C 1
ATOM 1771 O O . ALA A 1 245 ? -16.979 -3.849 18.066 1.00 88.56 245 ALA A O 1
ATOM 1772 N N . SER A 1 246 ? -16.487 -5.901 17.317 1.00 85.12 246 SER A N 1
ATOM 1773 C CA . SER A 1 246 ? -15.142 -5.529 16.870 1.00 85.12 246 SER A CA 1
ATOM 1774 C C . SER A 1 246 ? -15.211 -4.519 15.723 1.00 85.12 246 SER A C 1
ATOM 1776 O O . SER A 1 246 ? -16.050 -4.659 14.834 1.00 85.12 246 SER A O 1
ATOM 1778 N N . GLY A 1 247 ? -14.302 -3.551 15.705 1.00 84.69 247 GLY A N 1
ATOM 1779 C CA . GLY A 1 247 ? -14.276 -2.477 14.716 1.00 84.69 247 GLY A CA 1
ATOM 1780 C C . GLY A 1 247 ? -13.852 -1.144 15.321 1.00 84.69 247 GLY A C 1
ATOM 1781 O O . GLY A 1 247 ? -13.502 -1.072 16.499 1.00 84.69 247 GLY A O 1
ATOM 1782 N N . THR A 1 248 ? -13.886 -0.092 14.503 1.00 84.19 248 THR A N 1
ATOM 1783 C CA . THR A 1 248 ? -13.593 1.284 14.928 1.00 84.19 248 THR A CA 1
ATOM 1784 C C . THR A 1 248 ? -14.881 2.098 14.940 1.00 84.19 248 THR A C 1
ATOM 1786 O O . THR A 1 248 ? -15.527 2.223 13.906 1.00 84.19 248 THR A O 1
ATOM 1789 N N . PHE A 1 249 ? -15.216 2.670 16.092 1.00 87.88 249 PHE A N 1
ATOM 1790 C CA . PHE A 1 249 ? -16.307 3.619 16.285 1.00 87.88 249 PHE A CA 1
ATOM 1791 C C . PHE A 1 249 ? -15.720 5.031 16.308 1.00 87.88 249 PHE A C 1
ATOM 1793 O O . PHE A 1 249 ? -14.914 5.342 17.187 1.00 87.88 249 PHE A O 1
ATOM 1800 N N . ASP A 1 250 ? -16.095 5.869 15.346 1.00 86.44 250 ASP A N 1
ATOM 1801 C CA . ASP A 1 250 ? -15.660 7.266 15.274 1.00 86.44 250 ASP A CA 1
ATOM 1802 C C . ASP A 1 250 ? -16.758 8.193 15.805 1.00 86.44 250 ASP A C 1
ATOM 1804 O O . ASP A 1 250 ? -17.877 8.203 15.292 1.00 86.44 250 ASP A O 1
ATOM 1808 N N . LEU A 1 251 ? -16.436 8.949 16.852 1.00 83.56 251 LEU A N 1
ATOM 1809 C CA . LEU A 1 251 ? -17.326 9.917 17.493 1.00 83.56 251 LEU A CA 1
ATOM 1810 C C . LEU A 1 251 ? -17.242 11.316 16.862 1.00 83.56 251 LEU A C 1
ATOM 1812 O O . LEU A 1 251 ? -17.994 12.219 17.227 1.00 83.56 251 LEU A O 1
ATOM 1816 N N . GLY A 1 252 ? -16.301 11.542 15.941 1.00 83.19 252 GLY A N 1
ATOM 1817 C CA . GLY A 1 252 ? -16.022 12.879 15.435 1.00 83.19 252 GLY A CA 1
ATOM 1818 C C . GLY A 1 252 ? -15.626 13.833 16.566 1.00 83.19 252 GLY A C 1
ATOM 1819 O O . GLY A 1 252 ? -14.852 13.480 17.457 1.00 83.19 252 GLY A O 1
ATOM 1820 N N . SER A 1 253 ? -16.134 15.065 16.533 1.00 81.19 253 SER A N 1
ATOM 1821 C CA . SER A 1 253 ? -15.751 16.123 17.481 1.00 81.19 253 SER A CA 1
ATOM 1822 C C . SER A 1 253 ? -16.550 16.135 18.786 1.00 81.19 253 SER A C 1
ATOM 1824 O O . SER A 1 253 ? -16.270 16.960 19.655 1.00 81.19 253 SER A O 1
ATOM 1826 N N . THR A 1 254 ? -17.561 15.279 18.926 1.00 84.31 254 THR A N 1
ATOM 1827 C CA . THR A 1 254 ? -18.435 15.225 20.103 1.00 84.31 254 THR A CA 1
ATOM 1828 C C . THR A 1 254 ? -18.031 14.066 21.012 1.00 84.31 254 THR A C 1
ATOM 1830 O O . THR A 1 254 ? -17.972 12.934 20.543 1.00 84.31 254 THR A O 1
ATOM 1833 N N . PRO A 1 255 ? -17.756 14.293 22.310 1.00 83.75 255 PRO A N 1
ATOM 1834 C CA . PRO A 1 255 ? -17.566 13.194 23.253 1.00 83.75 255 PRO A CA 1
ATOM 1835 C C . PRO A 1 255 ? -18.835 12.351 23.399 1.00 83.75 255 PRO A C 1
ATOM 1837 O O . PRO A 1 255 ? -19.943 12.884 23.354 1.00 83.75 255 PRO A O 1
ATOM 1840 N N . LEU A 1 256 ? -18.678 11.053 23.646 1.00 87.81 256 LEU A N 1
ATOM 1841 C CA . LEU A 1 256 ? -19.777 10.179 24.053 1.00 87.81 256 LEU A CA 1
ATOM 1842 C C . LEU A 1 256 ? -20.187 10.511 25.490 1.00 87.81 256 LEU A C 1
ATOM 1844 O O . LEU A 1 256 ? -19.331 10.536 26.370 1.00 87.81 256 LEU A O 1
ATOM 1848 N N . SER A 1 257 ? -21.471 10.707 25.761 1.00 90.31 257 SER A N 1
ATOM 1849 C CA . SER A 1 257 ? -21.973 11.116 27.075 1.00 90.31 257 SER A CA 1
ATOM 1850 C C . SER A 1 257 ? -23.010 10.127 27.625 1.00 90.31 257 SER A C 1
ATOM 1852 O O . SER A 1 257 ? -24.217 10.399 27.617 1.00 90.31 257 SER A O 1
ATOM 1854 N N . PRO A 1 258 ? -22.574 8.943 28.104 1.00 90.31 258 PRO A N 1
ATOM 1855 C CA . PRO A 1 258 ? -23.467 8.012 28.786 1.00 90.31 258 PRO A CA 1
ATOM 1856 C C . PRO A 1 258 ? -24.014 8.621 30.086 1.00 90.31 258 PRO A C 1
ATOM 1858 O O . PRO A 1 258 ? -23.339 9.408 30.754 1.00 90.31 258 PRO A O 1
ATOM 1861 N N . GLY A 1 259 ? -25.222 8.199 30.473 1.00 87.62 259 GLY A N 1
ATOM 1862 C CA . GLY A 1 259 ? -25.798 8.459 31.794 1.00 87.62 259 GLY A CA 1
ATOM 1863 C C . GLY A 1 259 ? -25.089 7.659 32.895 1.00 87.62 259 GLY A C 1
ATOM 1864 O O . GLY A 1 259 ? -23.880 7.461 32.849 1.00 87.62 259 GLY A O 1
ATOM 1865 N N . THR A 1 260 ? -25.810 7.188 33.912 1.00 88.31 260 THR A N 1
ATOM 1866 C CA . THR A 1 260 ? -25.212 6.516 35.083 1.00 88.31 260 THR A CA 1
ATOM 1867 C C . THR A 1 260 ? -25.340 4.993 35.025 1.00 88.31 260 THR A C 1
ATOM 1869 O O . THR A 1 260 ? -26.305 4.459 34.482 1.00 88.31 260 THR A O 1
ATOM 1872 N N . ASN A 1 261 ? -24.397 4.268 35.637 1.00 87.31 261 ASN A N 1
ATOM 1873 C CA . ASN A 1 261 ? -24.380 2.797 35.689 1.00 87.31 261 ASN A CA 1
ATOM 1874 C C . ASN A 1 261 ? -24.403 2.135 34.299 1.00 87.31 261 ASN A C 1
ATOM 1876 O O . ASN A 1 261 ? -25.059 1.112 34.087 1.00 87.31 261 ASN A O 1
ATOM 1880 N N . VAL A 1 262 ? -23.715 2.738 33.331 1.00 91.31 262 VAL A N 1
ATOM 1881 C CA . VAL A 1 262 ? -23.545 2.190 31.986 1.00 91.31 262 VAL A CA 1
ATOM 1882 C C . VAL A 1 262 ? -22.289 1.334 31.925 1.00 91.31 262 VAL A C 1
ATOM 1884 O O . VAL A 1 262 ? -21.224 1.741 32.387 1.00 91.31 262 VAL A O 1
ATOM 1887 N N . THR A 1 263 ? -22.394 0.161 31.303 1.00 90.31 263 THR A N 1
ATOM 1888 C CA . THR A 1 263 ? -21.226 -0.636 30.912 1.00 90.31 263 THR A CA 1
ATOM 1889 C C . THR A 1 263 ? -21.062 -0.596 29.400 1.00 90.31 263 THR A C 1
ATOM 1891 O O . THR A 1 263 ? -21.976 -0.986 28.682 1.00 90.31 263 THR A O 1
ATOM 1894 N N . ILE A 1 264 ? -19.902 -0.168 28.908 1.00 91.12 264 ILE A N 1
ATOM 1895 C CA . ILE A 1 264 ? -19.539 -0.245 27.489 1.00 91.12 264 ILE A CA 1
ATOM 1896 C C . ILE A 1 264 ? -18.467 -1.323 27.355 1.00 91.12 264 ILE A C 1
ATOM 1898 O O . ILE A 1 264 ? -17.350 -1.177 27.857 1.00 91.12 264 ILE A O 1
ATOM 1902 N N . GLN A 1 265 ? -18.821 -2.431 26.712 1.00 90.81 265 GLN A N 1
ATOM 1903 C CA . GLN A 1 265 ? -17.958 -3.595 26.572 1.00 90.81 265 GLN A CA 1
ATOM 1904 C C . GLN A 1 265 ? -17.695 -3.890 25.096 1.00 90.81 265 GLN A C 1
ATOM 1906 O O . GLN A 1 265 ? -18.601 -4.278 24.359 1.00 90.81 265 GLN A O 1
ATOM 1911 N N . GLY A 1 266 ? -16.437 -3.755 24.685 1.00 89.19 266 GLY A N 1
ATOM 1912 C CA . GLY A 1 266 ? -15.970 -4.190 23.375 1.00 89.19 266 GLY A CA 1
ATOM 1913 C C . GLY A 1 266 ? -15.884 -5.708 23.252 1.00 89.19 266 GLY A C 1
ATOM 1914 O O . GLY A 1 266 ? -15.943 -6.453 24.241 1.00 89.19 266 GLY A O 1
ATOM 1915 N N . ALA A 1 267 ? -15.745 -6.181 22.016 1.00 86.69 267 ALA A N 1
ATOM 1916 C CA . ALA A 1 267 ? -15.440 -7.571 21.716 1.00 86.69 267 ALA A CA 1
ATOM 1917 C C . ALA A 1 267 ? -14.184 -8.029 22.475 1.00 86.69 267 ALA A C 1
ATOM 1919 O O . ALA A 1 267 ? -13.202 -7.295 22.594 1.00 86.69 267 ALA A O 1
ATOM 1920 N N . THR A 1 268 ? -14.230 -9.249 23.021 1.00 81.94 268 THR A N 1
ATOM 1921 C CA . THR A 1 268 ? -13.132 -9.783 23.839 1.00 81.94 268 THR A CA 1
ATOM 1922 C C . THR A 1 268 ? -11.861 -9.901 23.005 1.00 81.94 268 THR A C 1
ATOM 1924 O O . THR A 1 268 ? -11.859 -10.504 21.934 1.00 81.94 268 THR A O 1
ATOM 1927 N N . GLY A 1 269 ? -10.788 -9.301 23.508 1.00 75.88 269 GLY A N 1
ATOM 1928 C CA . GLY A 1 269 ? -9.482 -9.298 22.872 1.00 75.88 269 GLY A CA 1
ATOM 1929 C C . GLY A 1 269 ? -8.539 -10.357 23.422 1.00 75.88 269 GLY A C 1
ATOM 1930 O O . GLY A 1 269 ? -8.918 -11.225 24.209 1.00 75.88 269 GLY A O 1
ATOM 1931 N N . THR A 1 270 ? -7.269 -10.256 23.043 1.00 77.25 270 THR A N 1
ATOM 1932 C CA . THR A 1 270 ? -6.203 -11.071 23.633 1.00 77.25 270 THR A CA 1
ATOM 1933 C C . THR A 1 270 ? -5.340 -10.229 24.561 1.00 77.25 270 THR A C 1
ATOM 1935 O O . THR A 1 270 ? -5.139 -9.034 24.342 1.00 77.25 270 THR A O 1
ATOM 1938 N N . ARG A 1 271 ? -4.819 -10.854 25.621 1.00 71.94 271 ARG A N 1
ATOM 1939 C CA . ARG A 1 271 ? -3.796 -10.261 26.484 1.00 71.94 271 ARG A CA 1
ATOM 1940 C C . ARG A 1 271 ? -2.508 -11.047 26.302 1.00 71.94 271 ARG A C 1
ATOM 1942 O O . ARG A 1 271 ? -2.503 -12.262 26.482 1.00 71.94 271 ARG A O 1
ATOM 1949 N N . SER A 1 272 ? -1.427 -10.376 25.926 1.00 70.62 272 SER A N 1
ATOM 1950 C CA . SER A 1 272 ? -0.118 -11.021 25.848 1.00 70.62 272 SER A CA 1
ATOM 1951 C C . SER A 1 272 ? 0.408 -11.354 27.247 1.00 70.62 272 SER A C 1
ATOM 1953 O O . SER A 1 272 ? 0.002 -10.751 28.243 1.00 70.62 272 SER A O 1
ATOM 1955 N N . SER A 1 273 ? 1.372 -12.273 27.323 1.00 56.72 273 SER A N 1
ATOM 1956 C CA . SER A 1 273 ? 2.094 -12.602 28.562 1.00 56.72 273 SER A CA 1
ATOM 1957 C C . SER A 1 273 ? 2.850 -11.409 29.164 1.00 56.72 273 SER A C 1
ATOM 1959 O O . SER A 1 273 ? 3.156 -11.415 30.351 1.00 56.72 273 SER A O 1
ATOM 1961 N N . LEU A 1 274 ? 3.105 -10.367 28.365 1.00 62.50 274 LEU A N 1
ATOM 1962 C CA . LEU A 1 274 ? 3.710 -9.098 28.783 1.00 62.50 274 LEU A CA 1
ATOM 1963 C C . LEU A 1 274 ? 2.663 -8.031 29.154 1.00 62.50 274 LEU A C 1
ATOM 1965 O O . LEU A 1 274 ? 3.000 -6.867 29.343 1.00 62.50 274 LEU A O 1
ATOM 1969 N N . GLY A 1 275 ? 1.382 -8.404 29.221 1.00 58.66 275 GLY A N 1
ATOM 1970 C CA . GLY A 1 275 ? 0.293 -7.521 29.631 1.00 58.66 275 GLY A CA 1
ATOM 1971 C C . GLY A 1 275 ? -0.241 -6.591 28.539 1.00 58.66 275 GLY A C 1
ATOM 1972 O O . GLY A 1 275 ? -1.083 -5.752 28.847 1.00 58.66 275 GLY A O 1
ATOM 1973 N N . ALA A 1 276 ? 0.187 -6.734 27.279 1.00 62.19 276 ALA A N 1
ATOM 1974 C CA . ALA A 1 276 ? -0.377 -5.955 26.178 1.00 62.19 276 ALA A CA 1
ATOM 1975 C C . ALA A 1 276 ? -1.792 -6.446 25.853 1.00 62.19 276 ALA A C 1
ATOM 1977 O O . ALA A 1 276 ? -1.980 -7.627 25.570 1.00 62.19 276 ALA A O 1
ATOM 1978 N N . ILE A 1 277 ? -2.770 -5.543 25.894 1.00 64.81 277 ILE A N 1
ATOM 1979 C CA . ILE A 1 277 ? -4.153 -5.817 25.505 1.00 64.81 277 ILE A CA 1
ATOM 1980 C C . ILE A 1 277 ? -4.290 -5.488 24.018 1.00 64.81 277 ILE A C 1
ATOM 1982 O O . ILE A 1 277 ? -3.991 -4.373 23.599 1.00 64.81 277 ILE A O 1
ATOM 1986 N N . ASN A 1 278 ? -4.719 -6.465 23.227 1.00 74.94 278 ASN A N 1
ATOM 1987 C CA . ASN A 1 278 ? -5.179 -6.266 21.860 1.00 74.94 278 ASN A CA 1
ATOM 1988 C C . ASN A 1 278 ? -6.709 -6.245 21.883 1.00 74.94 278 ASN A C 1
ATOM 1990 O O . ASN A 1 278 ? -7.337 -7.304 21.823 1.00 74.94 278 ASN A O 1
ATOM 1994 N N . ALA A 1 279 ? -7.288 -5.056 22.050 1.00 79.88 279 ALA A N 1
ATOM 1995 C CA . ALA A 1 279 ? -8.730 -4.862 22.022 1.00 79.88 279 ALA A CA 1
ATOM 1996 C C . ALA A 1 279 ? -9.199 -4.721 20.560 1.00 79.88 279 ALA A C 1
ATOM 1998 O O . ALA A 1 279 ? -8.813 -3.767 19.888 1.00 79.88 279 ALA A O 1
ATOM 1999 N N . PRO A 1 280 ? -10.042 -5.633 20.049 1.00 84.00 280 PRO A N 1
ATOM 2000 C CA . PRO A 1 280 ? -10.540 -5.581 18.674 1.00 84.00 280 PRO A CA 1
ATOM 2001 C C . PRO A 1 280 ? -11.612 -4.499 18.466 1.00 84.00 280 PRO A C 1
ATOM 2003 O O . PRO A 1 280 ? -12.099 -4.326 17.353 1.00 84.00 280 PRO A O 1
ATOM 2006 N N . THR A 1 281 ? -12.020 -3.808 19.533 1.00 88.62 281 THR A N 1
ATOM 2007 C CA . THR A 1 281 ? -12.978 -2.697 19.504 1.00 88.62 281 THR A CA 1
ATOM 2008 C C . THR A 1 281 ? -12.244 -1.414 19.840 1.00 88.62 281 THR A C 1
ATOM 2010 O O . THR A 1 281 ? -11.671 -1.307 20.923 1.00 88.62 281 THR A O 1
ATOM 2013 N N . LYS A 1 282 ? -12.280 -0.443 18.933 1.00 87.19 282 LYS A N 1
ATOM 2014 C CA . LYS A 1 282 ? -11.620 0.849 19.072 1.00 87.19 282 LYS A CA 1
ATOM 2015 C C . LYS A 1 282 ? -12.653 1.967 19.059 1.00 87.19 282 LYS A C 1
ATOM 2017 O O . LYS A 1 282 ? -13.535 1.960 18.209 1.00 87.19 282 LYS A O 1
ATOM 2022 N N . ILE A 1 283 ? -12.529 2.932 19.964 1.00 85.88 283 ILE A N 1
ATOM 2023 C CA . ILE A 1 283 ? -13.311 4.173 19.934 1.00 85.88 283 ILE A CA 1
ATOM 2024 C C . ILE A 1 283 ? -12.341 5.328 19.698 1.00 85.88 283 ILE A C 1
ATOM 2026 O O . ILE A 1 283 ? -11.336 5.456 20.398 1.00 85.88 283 ILE A O 1
ATOM 2030 N N . VAL A 1 284 ? -12.628 6.152 18.695 1.00 83.44 284 VAL A N 1
ATOM 2031 C CA . VAL A 1 284 ? -11.838 7.334 18.338 1.00 83.44 284 VAL A CA 1
ATOM 2032 C C . VAL A 1 284 ? -12.718 8.578 18.322 1.00 83.44 284 VAL A C 1
ATOM 2034 O O . VAL A 1 284 ? -13.932 8.492 18.174 1.00 83.44 284 VAL A O 1
ATOM 2037 N N . GLY A 1 285 ? -12.095 9.739 18.492 1.00 77.94 285 GLY A N 1
ATOM 2038 C CA . GLY A 1 285 ? -12.752 11.036 18.414 1.00 77.94 285 GLY A CA 1
ATOM 2039 C C . GLY A 1 285 ? -11.723 12.163 18.436 1.00 77.94 285 GLY A C 1
ATOM 2040 O O . GLY A 1 285 ? -10.581 11.973 18.861 1.00 77.94 285 GLY A O 1
ATOM 2041 N N . THR A 1 286 ? -12.128 13.335 17.962 1.00 74.56 286 THR A N 1
ATOM 2042 C CA . THR A 1 286 ? -11.313 14.557 17.871 1.00 74.56 286 THR A CA 1
ATOM 2043 C C . THR A 1 286 ? -11.692 15.606 18.915 1.00 74.56 286 THR A C 1
ATOM 2045 O O . THR A 1 286 ? -11.134 16.703 18.910 1.00 74.56 286 THR A O 1
ATOM 2048 N N . ALA A 1 287 ? -12.623 15.283 19.818 1.00 67.81 287 ALA A N 1
ATOM 2049 C CA . ALA A 1 287 ? -13.005 16.158 20.917 1.00 67.81 287 ALA A CA 1
ATOM 2050 C C . ALA A 1 287 ? -11.789 16.549 21.777 1.00 67.81 287 ALA A C 1
ATOM 2052 O O . ALA A 1 287 ? -10.945 15.716 22.107 1.00 67.81 287 ALA A O 1
ATOM 2053 N N . ALA A 1 288 ? -11.712 17.829 22.144 1.00 59.19 288 ALA A N 1
ATOM 2054 C CA . ALA A 1 288 ? -10.530 18.405 22.783 1.00 59.19 288 ALA A CA 1
ATOM 2055 C C . ALA A 1 288 ? -10.317 17.948 24.237 1.00 59.19 288 ALA A C 1
ATOM 2057 O O . ALA A 1 288 ? -9.190 17.981 24.724 1.00 59.19 288 ALA A O 1
ATOM 2058 N N . GLU A 1 289 ? -11.384 17.547 24.934 1.00 64.50 289 GLU A N 1
ATOM 2059 C CA . GLU A 1 289 ? -11.351 17.303 26.383 1.00 64.50 289 GLU A CA 1
ATOM 2060 C C . GLU A 1 289 ? -11.401 15.813 26.752 1.00 64.50 289 GLU A C 1
ATOM 2062 O O . GLU A 1 289 ? -10.652 15.380 27.628 1.00 64.50 289 GLU A O 1
ATOM 2067 N N . ALA A 1 290 ? -12.248 15.016 26.088 1.00 66.75 290 ALA A N 1
ATOM 2068 C CA . ALA A 1 290 ? -12.387 13.578 26.334 1.00 66.75 290 ALA A CA 1
ATOM 2069 C C . ALA A 1 290 ? -13.069 12.855 25.156 1.00 66.75 290 ALA A C 1
ATOM 2071 O O . ALA A 1 290 ? -13.887 13.446 24.460 1.00 66.75 290 ALA A O 1
ATOM 2072 N N . ILE A 1 291 ? -12.798 11.553 24.982 1.00 70.88 291 ILE A N 1
ATOM 2073 C CA . ILE A 1 291 ? -13.588 10.673 24.088 1.00 70.88 291 ILE A CA 1
ATOM 2074 C C . ILE A 1 291 ? -14.948 10.355 24.714 1.00 70.88 291 ILE A C 1
ATOM 2076 O O . ILE A 1 291 ? -15.950 10.277 24.012 1.00 70.88 291 ILE A O 1
ATOM 2080 N N . ILE A 1 292 ? -14.985 10.154 26.035 1.00 79.12 292 ILE A N 1
ATOM 2081 C CA . ILE A 1 292 ? -16.190 9.779 26.779 1.00 79.12 292 ILE A CA 1
ATOM 2082 C C . ILE A 1 292 ? -16.313 10.693 28.000 1.00 79.12 292 ILE A C 1
ATOM 2084 O O . ILE A 1 292 ? -15.455 10.678 28.881 1.00 79.12 292 ILE A O 1
ATOM 2088 N N . THR A 1 293 ? -17.388 11.469 28.068 1.00 77.19 293 THR A N 1
ATOM 2089 C CA . THR A 1 293 ? -17.779 12.302 29.208 1.00 77.19 293 THR A CA 1
ATOM 2090 C C . THR A 1 293 ? -18.810 11.549 30.048 1.00 77.19 293 THR A C 1
ATOM 2092 O O . THR A 1 293 ? -20.019 11.749 29.949 1.00 77.19 293 THR A O 1
ATOM 2095 N N . ALA A 1 294 ? -18.320 10.622 30.870 1.00 64.88 294 ALA A N 1
ATOM 2096 C CA . ALA A 1 294 ? -19.142 9.809 31.761 1.00 64.88 294 ALA A CA 1
ATOM 2097 C C . ALA A 1 294 ? -19.316 10.472 33.140 1.00 64.88 294 ALA A C 1
ATOM 2099 O O . ALA A 1 294 ? -18.331 10.771 33.813 1.00 64.88 294 ALA A O 1
ATOM 2100 N N . GLY A 1 295 ? -20.562 10.632 33.592 1.00 60.03 295 GLY A N 1
ATOM 2101 C CA . GLY A 1 295 ? -20.890 10.911 34.996 1.00 60.03 295 GLY A CA 1
ATOM 2102 C C . GLY A 1 295 ? -21.315 9.639 35.746 1.00 60.03 295 GLY A C 1
ATOM 2103 O O . GLY A 1 295 ? -21.993 8.784 35.185 1.00 60.03 295 GLY A O 1
ATOM 2104 N N . GLY A 1 296 ? -20.962 9.507 37.031 1.00 64.62 296 GLY A N 1
ATOM 2105 C CA . GLY A 1 296 ? -21.381 8.376 37.882 1.00 64.62 296 GLY A CA 1
ATOM 2106 C C . GLY A 1 296 ? -20.574 7.074 37.704 1.00 64.62 296 GLY A C 1
ATOM 2107 O O . GLY A 1 296 ? -19.450 7.089 37.212 1.00 64.62 296 GLY A O 1
ATOM 2108 N N . ASN A 1 297 ? -21.135 5.936 38.142 1.00 79.25 297 ASN A N 1
ATOM 2109 C CA . ASN A 1 297 ? -20.454 4.627 38.185 1.00 79.25 297 ASN A CA 1
ATOM 2110 C C . ASN A 1 297 ? -20.501 3.884 36.834 1.00 79.25 297 ASN A C 1
ATOM 2112 O O . ASN A 1 297 ? -21.164 2.855 36.703 1.00 79.25 297 ASN A O 1
ATOM 2116 N N . ASN A 1 298 ? -19.812 4.399 35.817 1.00 82.25 298 ASN A N 1
ATOM 2117 C CA . ASN A 1 298 ? -19.731 3.750 34.504 1.00 82.25 298 ASN A CA 1
ATOM 2118 C C . ASN A 1 298 ? -18.519 2.814 34.397 1.00 82.25 298 ASN A C 1
ATOM 2120 O O . ASN A 1 298 ? -17.482 3.043 35.015 1.00 82.25 298 ASN A O 1
ATOM 2124 N N . THR A 1 299 ? -18.645 1.755 33.596 1.00 84.00 299 THR A N 1
ATOM 2125 C CA . THR A 1 299 ? -17.602 0.737 33.398 1.00 84.00 299 THR A CA 1
ATOM 2126 C C . THR A 1 299 ? -17.243 0.609 31.919 1.00 84.00 299 THR A C 1
ATOM 2128 O O . THR A 1 299 ? -18.119 0.432 31.075 1.00 84.00 299 THR A O 1
ATOM 2131 N N . LEU A 1 300 ? -15.949 0.640 31.597 1.00 86.31 300 LEU A N 1
ATOM 2132 C CA . LEU A 1 300 ? -15.420 0.411 30.248 1.00 86.31 300 LEU A CA 1
ATOM 2133 C C . LEU A 1 300 ? -14.602 -0.887 30.236 1.00 86.31 300 LEU A C 1
ATOM 2135 O O . LEU A 1 300 ? -13.795 -1.109 31.138 1.00 86.31 300 LEU A O 1
ATOM 2139 N N . ARG A 1 301 ? -14.808 -1.767 29.247 1.00 84.12 301 ARG A N 1
ATOM 2140 C CA . ARG A 1 301 ? -14.093 -3.057 29.148 1.00 84.12 301 ARG A CA 1
ATOM 2141 C C . ARG A 1 301 ? -13.734 -3.395 27.710 1.00 84.12 301 ARG A C 1
ATOM 2143 O O . ARG A 1 301 ? -14.587 -3.289 26.837 1.00 84.12 301 ARG A O 1
ATOM 2150 N N . TRP A 1 302 ? -12.526 -3.916 27.489 1.00 82.31 302 TRP A N 1
ATOM 2151 C CA . TRP A 1 302 ? -12.077 -4.402 26.173 1.00 82.31 302 TRP A CA 1
ATOM 2152 C C . TRP A 1 302 ? -12.184 -3.350 25.056 1.00 82.31 302 TRP A C 1
ATOM 2154 O O . TRP A 1 302 ? -12.571 -3.668 23.932 1.00 82.31 302 TRP A O 1
ATOM 2164 N N . LEU A 1 303 ? -11.848 -2.097 25.371 1.00 83.06 303 LEU A N 1
ATOM 2165 C CA . LEU A 1 303 ? -11.874 -0.980 24.429 1.00 83.06 303 LEU A CA 1
ATOM 2166 C C . LEU A 1 303 ? -10.467 -0.422 24.241 1.00 83.06 303 LEU A C 1
ATOM 2168 O O . LEU A 1 303 ? -9.787 -0.108 25.213 1.00 83.06 303 LEU A O 1
ATOM 2172 N N . ASP A 1 304 ? -10.065 -0.232 22.991 1.00 80.81 304 ASP A N 1
ATOM 2173 C CA . ASP A 1 304 ? -8.953 0.644 22.655 1.00 80.81 304 ASP A CA 1
ATOM 2174 C C . ASP A 1 304 ? -9.461 2.090 22.546 1.00 80.81 304 ASP A C 1
ATOM 2176 O O . ASP A 1 304 ? -10.185 2.441 21.614 1.00 80.81 304 ASP A O 1
ATOM 2180 N N . VAL A 1 305 ? -9.070 2.926 23.508 1.00 74.25 305 VAL A N 1
ATOM 2181 C CA . VAL A 1 305 ? -9.311 4.383 23.518 1.00 74.25 305 VAL A CA 1
ATOM 2182 C C . VAL A 1 305 ? -8.013 5.183 23.340 1.00 74.25 305 VAL A C 1
ATOM 2184 O O . VAL A 1 305 ? -7.981 6.390 23.552 1.00 74.25 305 VAL A O 1
ATOM 2187 N N . SER A 1 306 ? -6.909 4.529 22.958 1.00 61.16 306 SER A N 1
ATOM 2188 C CA . SER A 1 306 ? -5.560 5.121 22.950 1.00 61.16 306 SER A CA 1
ATOM 2189 C C . SER A 1 306 ? -5.299 6.143 21.830 1.00 61.16 306 SER A C 1
ATOM 2191 O O . SER A 1 306 ? -4.194 6.666 21.721 1.00 61.16 306 SER A O 1
ATOM 2193 N N . GLY A 1 307 ? -6.305 6.440 21.000 1.00 52.91 307 GLY A N 1
ATOM 2194 C CA . GLY A 1 307 ? -6.215 7.362 19.865 1.00 52.91 307 GLY A CA 1
ATOM 2195 C C . GLY A 1 307 ? -6.684 8.799 20.120 1.00 52.91 307 GLY A C 1
ATOM 2196 O O . GLY A 1 307 ? -6.603 9.599 19.192 1.00 52.91 307 GLY A O 1
ATOM 2197 N N . SER A 1 308 ? -7.185 9.152 21.312 1.00 50.25 308 SER A N 1
ATOM 2198 C CA . SER A 1 308 ? -7.550 10.549 21.601 1.00 50.25 308 SER A CA 1
ATOM 2199 C C . SER A 1 308 ? -6.346 11.443 21.772 1.00 50.25 308 SER A C 1
ATOM 2201 O O . SER A 1 308 ? -5.384 11.076 22.443 1.00 50.25 308 SER A O 1
ATOM 2203 N N . ASN A 1 309 ? -6.478 12.672 21.283 1.00 48.31 309 ASN A N 1
ATOM 2204 C CA . ASN A 1 309 ? -5.612 13.769 21.671 1.00 48.31 309 ASN A CA 1
ATOM 2205 C C . ASN A 1 309 ? -5.867 14.083 23.161 1.00 48.31 309 ASN A C 1
ATOM 2207 O O . ASN A 1 309 ? -6.988 14.470 23.499 1.00 48.31 309 ASN A O 1
ATOM 2211 N N . PRO A 1 310 ? -4.908 13.873 24.079 1.00 47.16 310 PRO A N 1
ATOM 2212 C CA . PRO A 1 310 ? -5.139 14.157 25.484 1.00 47.16 310 PRO A CA 1
ATOM 2213 C C . PRO A 1 310 ? -5.140 15.675 25.683 1.00 47.16 310 PRO A C 1
ATOM 2215 O O . PRO A 1 310 ? -4.088 16.307 25.779 1.00 47.16 310 PRO A O 1
ATOM 2218 N N . GLY A 1 311 ? -6.327 16.274 25.766 1.00 46.97 311 GLY A N 1
ATOM 2219 C CA . GLY A 1 311 ? -6.482 17.530 26.490 1.00 46.97 311 GLY A CA 1
ATOM 2220 C C . GLY A 1 311 ? -6.013 17.353 27.937 1.00 46.97 311 GLY A C 1
ATOM 2221 O O . GLY A 1 311 ? -6.008 16.246 28.481 1.00 46.97 311 GLY A O 1
ATOM 2222 N N . SER A 1 312 ? -5.622 18.450 28.580 1.00 44.56 312 SER A N 1
ATOM 2223 C CA . SER A 1 312 ? -5.051 18.515 29.938 1.00 44.56 312 SER A CA 1
ATOM 2224 C C . SER A 1 312 ? -5.899 17.884 31.059 1.00 44.56 312 SER A C 1
ATOM 2226 O O . SER A 1 312 ? -5.432 17.802 32.192 1.00 44.56 312 SER A O 1
ATOM 2228 N N . ALA A 1 313 ? -7.111 17.408 30.766 1.00 43.16 313 ALA A N 1
ATOM 2229 C CA . ALA A 1 313 ? -7.994 16.710 31.696 1.00 43.16 313 ALA A CA 1
ATOM 2230 C C . ALA A 1 313 ? -7.773 15.184 31.754 1.00 43.16 313 ALA A C 1
ATOM 2232 O O . ALA A 1 313 ? -8.340 14.517 32.620 1.00 43.16 313 ALA A O 1
ATOM 2233 N N . CYS A 1 314 ? -6.956 14.601 30.871 1.00 41.53 314 CYS A N 1
ATOM 2234 C CA . CYS A 1 314 ? -6.765 13.152 30.839 1.00 41.53 314 CYS A CA 1
ATOM 2235 C C . CYS A 1 314 ? -5.597 12.695 31.735 1.00 41.53 314 CYS A C 1
ATOM 2237 O O . CYS A 1 314 ? -4.522 12.344 31.250 1.00 41.53 314 CYS A O 1
ATOM 2239 N N . GLN A 1 315 ? -5.816 12.675 33.057 1.00 34.00 315 GLN A N 1
ATOM 2240 C CA . GLN A 1 315 ? -5.001 11.917 34.018 1.00 34.00 315 GLN A CA 1
ATOM 2241 C C . GLN A 1 315 ? -5.851 11.299 35.148 1.00 34.00 315 GLN A C 1
ATOM 2243 O O . GLN A 1 315 ? -6.735 11.980 35.661 1.00 34.00 315 GLN A O 1
ATOM 2248 N N . PRO A 1 316 ? -5.553 10.068 35.622 1.00 41.50 316 PRO A N 1
ATOM 2249 C CA . PRO A 1 316 ? -4.670 9.048 35.056 1.00 41.50 316 PRO A CA 1
ATOM 2250 C C . PRO A 1 316 ? -5.423 7.714 34.944 1.00 41.50 316 PRO A C 1
ATOM 2252 O O . PRO A 1 316 ? -5.394 6.955 35.898 1.00 41.50 316 PRO A O 1
ATOM 2255 N N . ASN A 1 317 ? -6.138 7.424 33.847 1.00 36.84 317 ASN A N 1
ATOM 2256 C CA . ASN A 1 317 ? -6.651 6.058 33.587 1.00 36.84 317 ASN A CA 1
ATOM 2257 C C . ASN A 1 317 ? -7.209 5.811 32.172 1.00 36.84 317 ASN A C 1
ATOM 2259 O O . ASN A 1 317 ? -7.880 4.809 31.945 1.00 36.84 317 ASN A O 1
ATOM 2263 N N . CYS A 1 318 ? -6.927 6.665 31.188 1.00 45.12 318 CYS A N 1
ATOM 2264 C CA . CYS A 1 318 ? -7.239 6.325 29.798 1.00 45.12 318 CYS A CA 1
ATOM 2265 C C . CYS A 1 318 ? -5.992 5.718 29.154 1.00 45.12 318 CYS A C 1
ATOM 2267 O O . CYS A 1 318 ? -5.167 6.420 28.575 1.00 45.12 318 CYS A O 1
ATOM 2269 N N . GLY A 1 319 ? -5.815 4.409 29.330 1.00 38.25 319 GLY A N 1
ATOM 2270 C CA . GLY A 1 319 ? -4.667 3.688 28.796 1.00 38.25 319 GLY A CA 1
ATOM 2271 C C . GLY A 1 319 ? -4.778 2.177 28.966 1.00 38.25 319 GLY A C 1
ATOM 2272 O O . GLY A 1 319 ? -4.238 1.644 29.929 1.00 38.25 319 GLY A O 1
ATOM 2273 N N . ARG A 1 320 ? -5.362 1.537 27.941 1.00 37.25 320 ARG A N 1
ATOM 2274 C CA . ARG A 1 320 ? -5.503 0.084 27.694 1.00 37.25 320 ARG A CA 1
ATOM 2275 C C . ARG A 1 320 ? -6.554 -0.681 28.492 1.00 37.25 320 ARG A C 1
ATOM 2277 O O . ARG A 1 320 ? -6.593 -0.562 29.730 1.00 37.25 320 ARG A O 1
#